Protein AF-A0A1X2G7F1-F1 (afdb_monomer_lite)

Sequence (227 aa):
MENLSQDDITKFLEIARQLETANITTRNRDRGFDEGPRALPDSIMATLEEASKKAIKSLVESFGKHVAIYEGGVWTQPGATNPQFINELKRANLDVNQVVSRMYKDGERLRRSGRGATEILEDLQEILNDLPTPDPRLELVAEKVEQLAVYGFAGAKRIDQEAREITIKALNIPAYVGHLESIEEDDKDMAFTVEVNRIQEARFEEFTQPQFQQNNKLNNPSPSNNQ

Structure (mmCIF, N/CA/C/O backbone):
data_AF-A0A1X2G7F1-F1
#
_entry.id   AF-A0A1X2G7F1-F1
#
loop_
_atom_site.group_PDB
_atom_site.id
_atom_site.type_symbol
_atom_site.label_atom_id
_atom_site.label_alt_id
_atom_site.label_comp_id
_atom_site.label_asym_id
_atom_site.label_entity_id
_atom_site.label_seq_id
_atom_site.pdbx_PDB_ins_code
_atom_site.Cartn_x
_atom_site.Cartn_y
_atom_site.Cartn_z
_atom_site.occupancy
_atom_site.B_iso_or_equiv
_atom_site.auth_seq_id
_atom_site.auth_comp_id
_atom_site.auth_asym_id
_atom_site.auth_atom_id
_atom_site.pdbx_PDB_model_num
ATOM 1 N N . MET A 1 1 ? 49.931 -9.495 -33.048 1.00 47.22 1 MET A N 1
ATOM 2 C CA . MET A 1 1 ? 48.706 -9.036 -32.369 1.00 47.22 1 MET A CA 1
ATOM 3 C C . MET A 1 1 ? 48.182 -10.236 -31.613 1.00 47.22 1 MET A C 1
ATOM 5 O O . MET A 1 1 ? 47.787 -11.196 -32.260 1.00 47.22 1 MET A O 1
ATOM 9 N N . GLU A 1 2 ? 48.333 -10.254 -30.289 1.00 62.25 2 GLU A N 1
ATOM 10 C CA . GLU A 1 2 ? 47.711 -11.288 -29.454 1.00 62.25 2 GLU A CA 1
ATOM 11 C C . GLU A 1 2 ? 46.195 -11.125 -29.568 1.00 62.25 2 GLU A C 1
ATOM 13 O O . GLU A 1 2 ? 45.659 -10.058 -29.274 1.00 62.25 2 GLU A O 1
ATOM 18 N N . ASN A 1 3 ? 45.520 -12.153 -30.080 1.00 67.50 3 ASN A N 1
ATOM 19 C CA . ASN A 1 3 ? 44.065 -12.190 -30.081 1.00 67.50 3 ASN A CA 1
ATOM 20 C C . ASN A 1 3 ? 43.615 -12.381 -28.633 1.00 67.50 3 ASN A C 1
ATOM 22 O O . ASN A 1 3 ? 44.025 -13.355 -28.000 1.00 67.50 3 ASN A O 1
ATOM 26 N N . LEU A 1 4 ? 42.794 -11.459 -28.120 1.00 74.44 4 LEU A N 1
ATOM 27 C CA . LEU A 1 4 ? 42.154 -11.631 -26.818 1.00 74.44 4 LEU A CA 1
ATOM 28 C C . LEU A 1 4 ? 41.399 -12.960 -26.806 1.00 74.44 4 LEU A C 1
ATOM 30 O O . LEU A 1 4 ? 40.717 -13.297 -27.781 1.00 74.44 4 LEU A O 1
ATOM 34 N N . SER A 1 5 ? 41.523 -13.713 -25.713 1.00 86.69 5 SER A N 1
ATOM 35 C CA . SER A 1 5 ? 40.757 -14.943 -25.581 1.00 86.69 5 SER A CA 1
ATOM 36 C C . SER A 1 5 ? 39.273 -14.607 -25.422 1.00 86.69 5 SER A C 1
ATOM 38 O O . SER A 1 5 ? 38.903 -13.534 -24.938 1.00 86.69 5 SER A O 1
ATOM 40 N N . GLN A 1 6 ? 38.404 -15.538 -25.814 1.00 83.56 6 GLN A N 1
ATOM 41 C CA . GLN A 1 6 ? 36.961 -15.393 -25.620 1.00 83.56 6 GLN A CA 1
ATOM 42 C C . GLN A 1 6 ? 36.613 -15.145 -24.141 1.00 83.56 6 GLN A C 1
ATOM 44 O O . GLN A 1 6 ? 35.699 -14.385 -23.837 1.00 83.56 6 GLN A O 1
ATOM 49 N N . ASP A 1 7 ? 37.399 -15.726 -23.235 1.00 86.38 7 ASP A N 1
ATOM 50 C CA . ASP A 1 7 ? 37.282 -15.575 -21.786 1.00 86.38 7 ASP A CA 1
ATOM 51 C C . ASP A 1 7 ? 37.578 -14.140 -21.323 1.00 86.38 7 ASP A C 1
ATOM 53 O O . ASP A 1 7 ? 36.903 -13.608 -20.438 1.00 86.38 7 ASP A O 1
ATOM 57 N N . ASP A 1 8 ? 38.560 -13.486 -21.949 1.00 87.38 8 ASP A N 1
ATOM 58 C CA . ASP A 1 8 ? 38.898 -12.090 -21.665 1.00 87.38 8 ASP A CA 1
ATOM 59 C C . ASP A 1 8 ? 37.784 -11.160 -22.148 1.00 87.38 8 ASP A C 1
ATOM 61 O O . ASP A 1 8 ? 37.376 -10.254 -21.424 1.00 87.38 8 ASP A O 1
ATOM 65 N N . ILE A 1 9 ? 37.229 -11.425 -23.336 1.00 84.56 9 ILE A N 1
ATOM 66 C CA . ILE A 1 9 ? 36.099 -10.667 -23.891 1.00 84.56 9 ILE A CA 1
ATOM 67 C C . ILE A 1 9 ? 34.872 -10.787 -22.978 1.00 84.56 9 ILE A C 1
ATOM 69 O O . ILE A 1 9 ? 34.253 -9.775 -22.649 1.00 84.56 9 ILE A O 1
ATOM 73 N N . THR A 1 10 ? 34.542 -11.993 -22.508 1.00 85.88 10 THR A N 1
ATOM 74 C CA . THR A 1 10 ? 33.418 -12.208 -21.585 1.00 85.88 10 THR A CA 1
ATOM 75 C C . THR A 1 10 ? 33.620 -11.477 -20.256 1.00 85.88 10 THR A C 1
ATOM 77 O O . THR A 1 10 ? 32.695 -10.819 -19.778 1.00 85.88 10 THR A O 1
ATOM 80 N N . LYS A 1 11 ? 34.829 -11.516 -19.679 1.00 87.69 11 LYS A N 1
ATOM 81 C CA . LYS A 1 11 ? 35.142 -10.768 -18.448 1.00 87.69 11 LYS A CA 1
ATOM 82 C C . LYS A 1 11 ? 35.031 -9.258 -18.648 1.00 87.69 11 LYS A C 1
ATOM 84 O O . LYS A 1 11 ? 34.477 -8.579 -17.789 1.00 87.69 11 LYS A O 1
ATOM 89 N N . PHE A 1 12 ? 35.511 -8.731 -19.776 1.00 87.56 12 PHE A N 1
ATOM 90 C CA . PHE A 1 12 ? 35.384 -7.307 -20.091 1.00 87.56 12 PHE A CA 1
ATOM 91 C C . PHE A 1 12 ? 33.924 -6.865 -20.223 1.00 87.56 12 PHE A C 1
ATOM 93 O O . PHE A 1 12 ? 33.569 -5.809 -19.701 1.00 87.56 12 PHE A O 1
ATOM 100 N N . LEU A 1 13 ? 33.078 -7.667 -20.875 1.00 84.12 13 LEU A N 1
ATOM 101 C CA . LEU A 1 13 ? 31.650 -7.370 -21.014 1.00 84.12 13 LEU A CA 1
ATOM 102 C C . LEU A 1 13 ? 30.928 -7.365 -19.661 1.00 84.12 13 LEU A C 1
ATOM 104 O O . LEU A 1 13 ? 30.142 -6.457 -19.398 1.00 84.12 13 LEU A O 1
ATOM 108 N N . GLU A 1 14 ? 31.233 -8.316 -18.776 1.00 86.44 14 GLU A N 1
ATOM 109 C CA . GLU A 1 14 ? 30.627 -8.351 -17.441 1.00 86.44 14 GLU A CA 1
ATOM 110 C C . GLU A 1 14 ? 31.080 -7.167 -16.570 1.00 86.44 14 GLU A C 1
ATOM 112 O O . GLU A 1 14 ? 30.260 -6.547 -15.896 1.00 86.44 14 GLU A O 1
ATOM 117 N N . ILE A 1 15 ? 32.360 -6.780 -16.635 1.00 87.50 15 ILE A N 1
ATOM 118 C CA . ILE A 1 15 ? 32.864 -5.585 -15.935 1.00 87.50 15 ILE A CA 1
ATOM 119 C C . ILE A 1 15 ? 32.190 -4.314 -16.467 1.00 87.50 15 ILE A C 1
ATOM 121 O O . ILE A 1 15 ? 31.796 -3.453 -15.679 1.00 87.50 15 ILE A O 1
ATOM 125 N N . ALA A 1 16 ? 32.033 -4.185 -17.788 1.00 83.31 16 ALA A N 1
ATOM 126 C CA . ALA A 1 16 ? 31.349 -3.044 -18.393 1.00 83.31 16 ALA A CA 1
ATOM 127 C C . ALA A 1 16 ? 29.889 -2.951 -17.922 1.00 83.31 16 ALA A C 1
ATOM 129 O O . ALA A 1 16 ? 29.444 -1.870 -17.535 1.00 83.31 16 ALA A O 1
ATOM 130 N N . ARG A 1 17 ? 29.185 -4.091 -17.857 1.00 79.88 17 ARG A N 1
ATOM 131 C CA . ARG A 1 17 ? 27.817 -4.182 -17.333 1.00 79.88 17 ARG A CA 1
ATOM 132 C C . ARG A 1 17 ? 27.743 -3.741 -15.871 1.00 79.88 17 ARG A C 1
ATOM 134 O O . ARG A 1 17 ? 26.935 -2.885 -15.530 1.00 79.88 17 ARG A O 1
ATOM 141 N N . GLN A 1 18 ? 28.630 -4.252 -15.016 1.00 81.81 18 GLN A N 1
ATOM 142 C CA . GLN A 1 18 ? 28.676 -3.889 -13.594 1.00 81.81 18 GLN A CA 1
ATOM 143 C C . GLN A 1 18 ? 28.978 -2.402 -13.371 1.00 81.81 18 GLN A C 1
ATOM 145 O O . GLN A 1 18 ? 28.370 -1.776 -12.501 1.00 81.81 18 GLN A O 1
ATOM 150 N N . LEU A 1 19 ? 29.886 -1.818 -14.160 1.00 81.25 19 LEU A N 1
ATOM 151 C CA . LEU A 1 19 ? 30.185 -0.385 -14.104 1.00 81.25 19 LEU A CA 1
ATOM 152 C C . LEU A 1 19 ? 28.996 0.466 -14.555 1.00 81.25 19 LEU A C 1
ATOM 154 O O . LEU A 1 19 ? 28.747 1.516 -13.961 1.00 81.25 19 LEU A O 1
ATOM 158 N N . GLU A 1 20 ? 28.252 0.026 -15.571 1.00 78.50 20 GLU A N 1
ATOM 159 C CA . GLU A 1 20 ? 27.036 0.704 -16.017 1.00 78.50 20 GLU A CA 1
ATOM 160 C C . GLU A 1 20 ? 25.949 0.656 -14.936 1.00 78.50 20 GLU A C 1
ATOM 162 O O . GLU A 1 20 ? 25.449 1.710 -14.535 1.00 78.50 20 GLU A O 1
ATOM 167 N N . THR A 1 21 ? 25.671 -0.519 -14.364 1.00 74.75 21 THR A N 1
ATOM 168 C CA . THR A 1 21 ? 24.735 -0.669 -13.240 1.00 74.75 21 THR A CA 1
ATOM 169 C C . THR A 1 21 ? 25.145 0.206 -12.050 1.00 74.75 21 THR A C 1
ATOM 171 O O . THR A 1 21 ? 24.326 0.959 -11.525 1.00 74.75 21 THR A O 1
ATOM 174 N N . ALA A 1 22 ? 26.423 0.196 -11.654 1.00 76.25 22 ALA A N 1
ATOM 175 C CA . ALA A 1 22 ? 26.925 1.003 -10.540 1.00 76.25 22 ALA A CA 1
ATOM 176 C C . ALA A 1 22 ? 26.804 2.518 -10.792 1.00 76.25 22 ALA A C 1
ATOM 178 O O . ALA A 1 22 ? 26.446 3.271 -9.878 1.00 76.25 22 ALA A O 1
ATOM 179 N N . ASN A 1 23 ? 27.049 2.975 -12.026 1.00 76.06 23 ASN A N 1
ATOM 180 C CA . ASN A 1 23 ? 26.880 4.379 -12.407 1.00 76.06 23 ASN A CA 1
ATOM 181 C C . ASN A 1 23 ? 25.414 4.810 -12.349 1.00 76.06 23 ASN A C 1
ATOM 183 O O . ASN A 1 23 ? 25.105 5.879 -11.821 1.00 76.06 23 ASN A O 1
ATOM 187 N N . ILE A 1 24 ? 24.497 3.990 -12.871 1.00 71.38 24 ILE A N 1
ATOM 188 C CA . ILE A 1 24 ? 23.067 4.308 -12.858 1.00 71.38 24 ILE A CA 1
ATOM 189 C C . ILE A 1 24 ? 22.543 4.299 -11.411 1.00 71.38 24 ILE A C 1
ATOM 191 O O . ILE A 1 24 ? 21.815 5.215 -11.025 1.00 71.38 24 ILE A O 1
ATOM 195 N N . THR A 1 25 ? 22.958 3.336 -10.582 1.00 68.12 25 THR A N 1
ATOM 196 C CA . THR A 1 25 ? 22.576 3.254 -9.163 1.00 68.12 25 THR A CA 1
ATOM 197 C C . THR A 1 25 ? 23.072 4.453 -8.360 1.00 68.12 25 THR A C 1
ATOM 199 O O . THR A 1 25 ? 22.287 5.056 -7.629 1.00 68.12 25 THR A O 1
ATOM 202 N N . THR A 1 26 ? 24.336 4.855 -8.532 1.00 68.50 26 THR A N 1
ATOM 203 C CA . THR A 1 26 ? 24.899 6.060 -7.890 1.00 68.50 26 THR A CA 1
ATOM 204 C C . THR A 1 26 ? 24.111 7.302 -8.299 1.00 68.50 26 THR A C 1
ATOM 206 O O . THR A 1 26 ? 23.545 7.993 -7.455 1.00 68.50 26 THR A O 1
ATOM 209 N N . ARG A 1 27 ? 23.911 7.495 -9.609 1.00 64.00 27 ARG A N 1
ATOM 210 C CA . ARG A 1 27 ? 23.120 8.610 -10.142 1.00 64.00 27 ARG A CA 1
ATOM 211 C C . ARG A 1 27 ? 21.682 8.606 -9.616 1.00 64.00 27 ARG A C 1
ATOM 213 O O . ARG A 1 27 ? 21.091 9.660 -9.429 1.00 64.00 27 ARG A O 1
ATOM 220 N 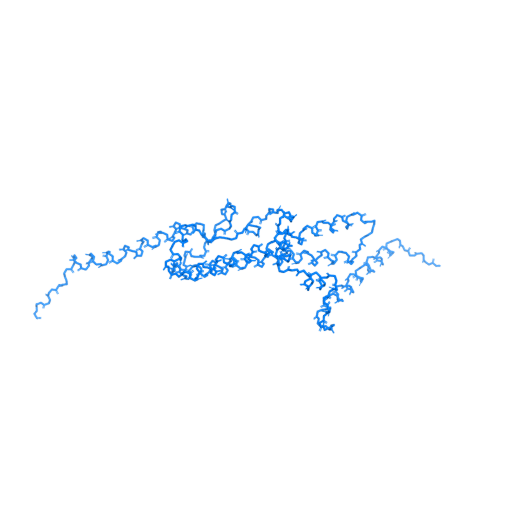N . ASN A 1 28 ? 21.098 7.436 -9.363 1.00 62.53 28 ASN A N 1
ATOM 221 C CA . ASN A 1 28 ? 19.744 7.301 -8.829 1.00 62.53 28 ASN A CA 1
ATOM 222 C C . ASN A 1 28 ? 19.631 7.543 -7.324 1.00 62.53 28 ASN A C 1
ATOM 224 O O . ASN A 1 28 ? 18.551 7.950 -6.894 1.00 62.53 28 ASN A O 1
ATOM 228 N N . ARG A 1 29 ? 20.692 7.303 -6.547 1.00 60.72 29 ARG A N 1
ATOM 229 C CA . ARG A 1 29 ? 20.765 7.671 -5.125 1.00 60.72 29 ARG A CA 1
ATOM 230 C C . ARG A 1 29 ? 20.936 9.180 -4.959 1.00 60.72 29 ARG A C 1
ATOM 232 O O . ARG A 1 29 ? 20.215 9.793 -4.176 1.00 60.72 29 ARG A O 1
ATOM 239 N N . ASP A 1 30 ? 21.792 9.783 -5.778 1.00 55.94 30 ASP A N 1
ATOM 240 C CA . ASP A 1 30 ? 22.106 11.217 -5.703 1.00 55.94 30 ASP A CA 1
ATOM 241 C C . ASP A 1 30 ? 20.985 12.106 -6.268 1.00 55.94 30 ASP A C 1
ATOM 243 O O . ASP A 1 30 ? 20.834 13.263 -5.872 1.00 55.94 30 ASP A O 1
ATOM 247 N N . ARG A 1 31 ? 20.108 11.532 -7.109 1.00 61.81 31 ARG A N 1
ATOM 248 C CA . ARG A 1 31 ? 18.879 12.153 -7.646 1.00 61.81 31 ARG A CA 1
ATOM 249 C C . ARG A 1 31 ? 17.991 12.816 -6.579 1.00 61.81 31 ARG A C 1
ATOM 251 O O . ARG A 1 31 ? 17.166 13.643 -6.953 1.00 61.81 31 ARG A O 1
ATOM 258 N N . GLY A 1 32 ? 18.070 12.420 -5.306 1.00 54.00 32 GLY A N 1
ATOM 259 C CA . GLY A 1 32 ? 17.278 13.003 -4.213 1.00 54.00 32 GLY A CA 1
ATOM 260 C C . GLY A 1 32 ? 18.003 14.056 -3.369 1.00 54.00 32 GLY A C 1
ATOM 261 O O . GLY A 1 32 ? 17.331 14.838 -2.702 1.00 54.00 32 GLY A O 1
ATOM 262 N N . PHE A 1 33 ? 19.339 14.083 -3.388 1.00 51.81 33 PHE A N 1
ATOM 263 C CA . PHE A 1 33 ? 20.142 14.913 -2.483 1.00 51.81 33 PHE A CA 1
ATOM 264 C C . PHE A 1 33 ? 20.739 16.161 -3.155 1.00 51.81 33 PHE A C 1
ATOM 266 O O . PHE A 1 33 ? 20.778 17.201 -2.504 1.00 51.81 33 PHE A O 1
ATOM 273 N N . ASP A 1 34 ? 21.116 16.104 -4.440 1.00 55.19 34 ASP A N 1
ATOM 274 C CA . ASP A 1 34 ? 21.854 17.199 -5.110 1.00 55.19 34 ASP A CA 1
ATOM 275 C C . ASP A 1 34 ? 21.043 18.005 -6.152 1.00 55.19 34 ASP A C 1
ATOM 277 O O . ASP A 1 34 ? 21.423 19.121 -6.501 1.00 55.19 34 ASP A O 1
ATOM 281 N N . GLU A 1 35 ? 19.909 17.496 -6.656 1.00 59.12 35 GLU A N 1
ATOM 282 C CA . GLU A 1 35 ? 19.205 18.092 -7.818 1.00 59.12 35 GLU A CA 1
ATOM 283 C C . GLU A 1 35 ? 18.092 19.107 -7.473 1.00 59.12 35 GLU A C 1
ATOM 285 O O . GLU A 1 35 ? 17.452 19.654 -8.374 1.00 59.12 35 GLU A O 1
ATOM 290 N N . GLY A 1 36 ? 17.852 19.397 -6.190 1.00 66.75 36 GLY A N 1
ATOM 291 C CA . GLY A 1 36 ? 16.749 20.268 -5.765 1.00 66.75 36 GLY A CA 1
ATOM 292 C C . GLY A 1 36 ? 15.349 19.702 -6.093 1.00 66.75 36 GLY A C 1
ATOM 293 O O . GLY A 1 36 ? 15.209 18.565 -6.553 1.00 66.75 36 GLY A O 1
ATOM 294 N N . PRO A 1 37 ? 14.267 20.453 -5.812 1.00 74.88 37 PRO A N 1
ATOM 295 C CA . PRO A 1 37 ? 12.907 20.001 -6.088 1.00 74.88 37 PRO A CA 1
ATOM 296 C C . PRO A 1 37 ? 12.642 19.940 -7.599 1.00 74.88 37 PRO A C 1
ATOM 298 O O . PRO A 1 37 ? 12.809 20.925 -8.316 1.00 74.88 37 PRO A O 1
ATOM 301 N N . ARG A 1 38 ? 12.178 18.782 -8.082 1.00 79.44 38 ARG A N 1
ATOM 302 C CA . ARG A 1 38 ? 11.734 18.607 -9.471 1.00 79.44 38 ARG A CA 1
ATOM 303 C C . ARG A 1 38 ? 10.294 19.075 -9.654 1.00 79.44 38 ARG A C 1
ATOM 305 O O . ARG A 1 38 ? 9.450 18.845 -8.790 1.00 79.44 38 ARG A O 1
ATOM 312 N N . ALA A 1 39 ? 10.013 19.670 -10.810 1.00 85.69 39 ALA A N 1
ATOM 313 C CA . ALA A 1 39 ? 8.645 19.951 -11.227 1.00 85.69 39 ALA A CA 1
ATOM 314 C C . ALA A 1 39 ? 7.873 18.641 -11.462 1.00 85.69 39 ALA A C 1
ATOM 316 O O . ALA A 1 39 ? 8.435 17.661 -11.961 1.00 85.69 39 ALA A O 1
ATOM 317 N N . LEU A 1 40 ? 6.585 18.631 -11.107 1.00 84.50 40 LEU A N 1
ATOM 318 C CA . LEU A 1 40 ? 5.689 17.547 -11.503 1.00 84.50 40 LEU A CA 1
ATOM 319 C C . LEU A 1 40 ? 5.540 17.555 -13.035 1.00 84.50 40 LEU A C 1
ATOM 321 O O . LEU A 1 40 ? 5.477 18.636 -13.617 1.00 84.50 40 LEU A O 1
ATOM 325 N N . PRO A 1 41 ? 5.448 16.386 -13.691 1.00 90.94 41 PRO A N 1
ATOM 326 C CA . PRO A 1 41 ? 5.159 16.319 -15.119 1.00 90.94 41 PRO A CA 1
ATOM 327 C C . PRO A 1 41 ? 3.860 17.051 -15.485 1.00 90.94 41 PRO A C 1
ATOM 329 O O . PRO A 1 41 ? 2.831 16.835 -14.839 1.00 90.94 41 PRO A O 1
ATOM 332 N N . ASP A 1 42 ? 3.890 17.844 -16.559 1.00 89.31 42 ASP A N 1
ATOM 333 C CA . ASP A 1 42 ? 2.755 18.673 -17.000 1.00 89.31 42 ASP A CA 1
ATOM 334 C C . ASP A 1 42 ? 1.476 17.862 -17.231 1.00 89.31 42 ASP A C 1
ATOM 336 O O . ASP A 1 42 ? 0.385 18.320 -16.914 1.00 89.31 42 ASP A O 1
ATOM 340 N N . SER A 1 43 ? 1.592 16.626 -17.721 1.00 90.25 43 SER A N 1
ATOM 341 C CA . SER A 1 43 ? 0.444 15.732 -17.921 1.00 90.25 43 SER A CA 1
ATOM 342 C C . SER A 1 43 ? -0.279 15.387 -16.612 1.00 90.25 43 SER A C 1
ATOM 344 O O . SER A 1 43 ? -1.512 15.318 -16.574 1.00 90.25 43 SER A O 1
ATOM 346 N N . ILE A 1 44 ? 0.474 15.202 -15.523 1.00 90.75 44 ILE A N 1
ATOM 347 C CA . ILE A 1 44 ? -0.080 14.982 -14.184 1.00 90.75 44 ILE A CA 1
ATOM 348 C C . ILE A 1 44 ? -0.664 16.294 -13.665 1.00 90.75 44 ILE A C 1
ATOM 350 O O . ILE A 1 44 ? -1.784 16.296 -13.157 1.00 90.75 44 ILE A O 1
ATOM 354 N N . MET A 1 45 ? 0.062 17.402 -13.826 1.00 90.62 45 MET A N 1
ATOM 355 C CA . MET A 1 45 ? -0.380 18.714 -13.353 1.00 90.62 45 MET A CA 1
ATOM 356 C C . MET A 1 45 ? -1.707 19.130 -13.997 1.00 90.62 45 MET A C 1
ATOM 358 O O . MET A 1 45 ? -2.660 19.426 -13.281 1.00 90.62 45 MET A O 1
ATOM 362 N N . ALA A 1 46 ? -1.810 19.035 -15.324 1.00 88.00 46 ALA A N 1
ATOM 363 C CA . ALA A 1 46 ? -3.028 19.325 -16.075 1.00 88.00 46 ALA A CA 1
ATOM 364 C C . ALA A 1 46 ? -4.202 18.469 -15.583 1.00 88.00 46 ALA A C 1
ATOM 366 O O . ALA A 1 46 ? -5.284 18.981 -15.306 1.00 88.00 46 ALA A O 1
ATOM 367 N N . THR A 1 47 ? -3.977 17.171 -15.359 1.00 87.81 47 THR A N 1
ATOM 368 C CA . THR A 1 47 ? -5.016 16.284 -14.815 1.00 87.81 47 THR A CA 1
ATOM 369 C C . THR A 1 47 ? -5.483 16.728 -13.426 1.00 87.81 47 THR A C 1
ATOM 371 O O . THR A 1 47 ? -6.672 16.648 -13.127 1.00 87.81 47 THR A O 1
ATOM 374 N N . LEU A 1 48 ? -4.576 17.187 -12.560 1.00 88.50 48 LEU A N 1
ATOM 375 C CA . LEU A 1 48 ? -4.909 17.602 -11.194 1.00 88.50 48 LEU A CA 1
ATOM 376 C C . LEU A 1 48 ? -5.570 18.987 -11.124 1.00 88.50 48 LEU A C 1
ATOM 378 O O . LEU A 1 48 ? -6.418 19.196 -10.255 1.00 88.50 48 LEU A O 1
ATOM 382 N N . GLU A 1 49 ? -5.201 19.916 -12.006 1.00 87.62 49 GLU A N 1
ATOM 383 C CA . GLU A 1 49 ? -5.706 21.296 -12.005 1.00 87.62 49 GLU A CA 1
ATOM 384 C C . GLU A 1 49 ? -6.992 21.473 -12.820 1.00 87.62 49 GLU A C 1
ATOM 386 O O . GLU A 1 49 ? -7.893 22.207 -12.408 1.00 87.62 49 GLU A O 1
ATOM 391 N N . GLU A 1 50 ? -7.105 20.792 -13.960 1.00 84.19 50 GLU A N 1
ATOM 392 C CA . GLU A 1 50 ? -8.223 20.972 -14.892 1.00 84.19 50 GLU A CA 1
ATOM 393 C C . GLU A 1 50 ? -9.412 20.060 -14.558 1.00 84.19 50 GLU A C 1
ATOM 395 O O . GLU A 1 50 ? -10.563 20.354 -14.902 1.00 84.19 50 GLU A O 1
ATOM 400 N N . ALA A 1 51 ? -9.174 18.948 -13.854 1.00 84.31 51 ALA A N 1
ATOM 401 C CA . ALA A 1 51 ? -10.240 18.037 -13.474 1.00 84.31 51 ALA A CA 1
ATOM 402 C C . ALA A 1 51 ? -11.105 18.610 -12.342 1.00 84.31 51 ALA A C 1
ATOM 404 O O . ALA A 1 51 ? -10.642 19.044 -11.288 1.00 84.31 51 ALA A O 1
ATOM 405 N N . SER A 1 52 ? -12.427 18.514 -12.504 1.00 87.31 52 SER A N 1
ATOM 406 C CA . SER A 1 52 ? -13.349 18.834 -11.411 1.00 87.31 52 SER A CA 1
ATOM 407 C C . SER A 1 52 ? -13.125 17.919 -10.195 1.00 87.31 52 SER A C 1
ATOM 409 O O . SER A 1 52 ? -12.761 16.751 -10.334 1.00 87.31 52 SER A O 1
ATOM 411 N N . LYS A 1 53 ? -13.486 18.382 -8.989 1.00 86.25 53 LYS A N 1
ATOM 412 C CA . LYS A 1 53 ? -13.452 17.552 -7.762 1.00 86.25 53 LYS A CA 1
ATOM 413 C C . LYS A 1 53 ? -14.186 16.213 -7.921 1.00 86.25 53 LYS A C 1
ATOM 415 O O . LYS A 1 53 ? -13.766 15.202 -7.364 1.00 86.25 53 LYS A O 1
ATOM 420 N N . LYS A 1 54 ? -15.288 16.202 -8.682 1.00 88.12 54 LYS A N 1
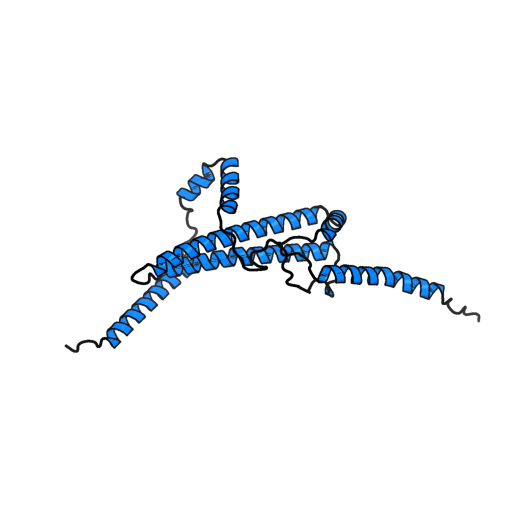ATOM 421 C CA . LYS A 1 54 ? -16.051 14.984 -8.989 1.00 88.12 54 LYS A CA 1
ATOM 422 C C . LYS A 1 54 ? -15.260 14.041 -9.902 1.00 88.12 54 LYS A C 1
ATOM 424 O O . LYS A 1 54 ? -15.276 12.838 -9.664 1.00 88.12 54 LYS A O 1
ATOM 429 N N . ALA A 1 55 ? -14.566 14.580 -10.904 1.00 87.12 55 ALA A N 1
ATOM 430 C CA . ALA A 1 55 ? -13.720 13.808 -11.810 1.00 87.12 55 ALA A CA 1
ATOM 431 C C . ALA A 1 55 ? -12.510 13.208 -11.078 1.00 87.12 55 ALA A C 1
ATOM 433 O O . ALA A 1 55 ? -12.295 12.007 -11.184 1.00 87.12 55 ALA A O 1
ATOM 434 N N . ILE A 1 56 ? -11.812 13.988 -10.242 1.00 88.25 56 ILE A N 1
ATOM 435 C CA . ILE A 1 56 ? -10.699 13.489 -9.411 1.00 88.25 56 ILE A CA 1
ATOM 436 C C . ILE A 1 56 ? -11.176 12.365 -8.486 1.00 88.25 56 ILE A C 1
ATOM 438 O O . ILE A 1 56 ? -10.551 11.309 -8.408 1.00 88.25 56 ILE A O 1
ATOM 442 N N . LYS A 1 57 ? -12.321 12.550 -7.814 1.00 87.31 57 LYS A N 1
ATOM 443 C CA . LYS A 1 57 ? -12.905 11.506 -6.963 1.00 87.31 57 LYS A CA 1
ATOM 444 C C . LYS A 1 57 ? -13.195 10.228 -7.756 1.00 87.31 57 LYS A C 1
ATOM 446 O O . LYS A 1 57 ? -12.834 9.145 -7.306 1.00 87.31 57 LYS A O 1
ATOM 451 N N . SER A 1 58 ? -13.814 10.357 -8.930 1.00 88.44 58 SER A N 1
ATOM 452 C CA . SER A 1 58 ? -14.108 9.219 -9.804 1.00 88.44 58 SER A CA 1
ATOM 453 C C . SER A 1 58 ? -12.837 8.518 -10.279 1.00 88.44 58 SER A C 1
ATOM 455 O O . SER A 1 58 ? -12.813 7.293 -10.315 1.00 88.44 58 SER A O 1
ATOM 457 N N . LEU A 1 59 ? -11.784 9.270 -10.613 1.00 87.50 59 LEU A N 1
ATOM 458 C CA . LEU A 1 59 ? -10.496 8.727 -11.036 1.00 87.50 59 LEU A CA 1
ATOM 459 C C . LEU A 1 59 ? -9.887 7.859 -9.928 1.00 87.50 59 LEU A C 1
ATOM 461 O O . LEU A 1 59 ? -9.614 6.682 -10.155 1.00 87.50 59 LEU A O 1
ATOM 465 N N . VAL A 1 60 ? -9.783 8.398 -8.709 1.00 86.69 60 VAL A N 1
ATOM 466 C CA . VAL A 1 60 ? -9.252 7.676 -7.537 1.00 86.69 60 VAL A CA 1
ATOM 467 C C . VAL A 1 60 ? -10.078 6.425 -7.217 1.00 86.69 60 VAL A C 1
ATOM 469 O O . VAL A 1 60 ? -9.524 5.368 -6.918 1.00 86.69 60 VAL A O 1
ATOM 472 N N . GLU A 1 61 ? -11.408 6.519 -7.287 1.00 86.62 61 GLU A N 1
ATOM 473 C CA . GLU A 1 61 ? -12.293 5.371 -7.057 1.00 86.62 61 GLU A CA 1
ATOM 474 C C . GLU A 1 61 ? -12.182 4.317 -8.162 1.00 86.62 61 GLU A C 1
ATOM 476 O O . GLU A 1 61 ? -12.261 3.126 -7.870 1.00 86.62 61 GLU A O 1
ATOM 481 N N . SER A 1 62 ? -12.001 4.738 -9.416 1.00 85.31 62 SER A N 1
ATOM 482 C CA . SER A 1 62 ? -11.862 3.833 -10.557 1.00 85.31 62 SER A CA 1
ATOM 483 C C . SER A 1 62 ? -10.528 3.098 -10.552 1.00 85.31 62 SER A C 1
ATOM 485 O O . SER A 1 62 ? -10.521 1.906 -10.830 1.00 85.31 62 SER A O 1
ATOM 487 N N . PHE A 1 63 ? -9.428 3.752 -10.166 1.00 85.62 63 PHE A N 1
ATOM 488 C CA . PHE A 1 63 ? -8.118 3.108 -10.068 1.00 85.62 63 PHE A CA 1
ATOM 489 C C . PHE A 1 63 ? -8.189 1.874 -9.162 1.00 85.62 63 PHE A C 1
ATOM 491 O O . PHE A 1 63 ? -7.896 0.766 -9.588 1.00 85.62 63 PHE A O 1
ATOM 498 N N . GLY A 1 64 ? -8.745 2.029 -7.956 1.00 78.12 64 GLY A N 1
ATOM 499 C CA . GLY A 1 64 ? -8.890 0.916 -7.015 1.00 78.12 64 GLY A CA 1
ATOM 500 C C . GLY A 1 64 ? -9.814 -0.226 -7.461 1.00 78.12 64 GLY A C 1
ATOM 501 O O . GLY A 1 64 ? -9.821 -1.253 -6.795 1.00 78.12 64 GLY A O 1
ATOM 502 N N . LYS A 1 65 ? -10.616 -0.052 -8.520 1.00 83.38 65 LYS A N 1
ATOM 503 C CA . LYS A 1 65 ? -11.468 -1.114 -9.086 1.00 83.38 65 LYS A CA 1
ATOM 504 C C . LYS A 1 65 ? -10.779 -1.913 -10.186 1.00 83.38 65 LYS A C 1
ATOM 506 O O . LYS A 1 65 ? -11.204 -3.032 -10.441 1.00 83.38 65 LYS A O 1
ATOM 511 N N . HIS A 1 66 ? -9.810 -1.309 -10.867 1.00 84.06 66 HIS A N 1
ATOM 512 C CA . HIS A 1 66 ? -9.145 -1.920 -12.016 1.00 84.06 66 HIS A CA 1
ATOM 513 C C . HIS A 1 66 ? -7.829 -2.596 -11.649 1.00 84.06 66 HIS A C 1
ATOM 515 O O . HIS A 1 66 ? -7.351 -3.390 -12.441 1.00 84.06 66 HIS A O 1
ATOM 521 N N . VAL A 1 67 ? -7.286 -2.304 -10.467 1.00 88.12 67 VAL A N 1
ATOM 522 C CA . VAL A 1 67 ? -6.079 -2.956 -9.965 1.00 88.12 67 VAL A CA 1
ATOM 523 C C . VAL A 1 67 ? -6.396 -4.373 -9.479 1.00 88.12 67 VAL A C 1
ATOM 525 O O . VAL A 1 67 ? -7.366 -4.583 -8.738 1.00 88.12 67 VAL A O 1
ATOM 528 N N . ALA A 1 68 ? -5.549 -5.323 -9.856 1.00 88.88 68 ALA A N 1
ATOM 529 C CA . ALA A 1 68 ? -5.611 -6.729 -9.510 1.00 88.88 68 ALA A CA 1
ATOM 530 C C . ALA A 1 68 ? -5.607 -6.974 -7.995 1.00 88.88 68 ALA A C 1
ATOM 532 O O . ALA A 1 68 ? -5.117 -6.189 -7.172 1.00 88.88 68 ALA A O 1
ATOM 533 N N . ILE A 1 69 ? -6.197 -8.105 -7.613 1.00 88.88 69 ILE A N 1
ATOM 534 C CA . ILE A 1 69 ? -6.194 -8.592 -6.237 1.00 88.88 69 ILE A CA 1
ATOM 535 C C . ILE A 1 69 ? -5.064 -9.606 -6.116 1.00 88.88 69 ILE A C 1
ATOM 537 O O . ILE A 1 69 ? -5.019 -10.572 -6.869 1.00 88.88 69 ILE A O 1
ATOM 541 N N . TYR A 1 70 ? -4.189 -9.383 -5.140 1.00 90.25 70 TYR A N 1
ATOM 542 C CA . TYR A 1 70 ? -3.052 -10.246 -4.855 1.00 90.25 70 TYR A CA 1
ATOM 543 C C . TYR A 1 70 ? -3.239 -10.949 -3.512 1.00 90.25 70 TYR A C 1
ATOM 545 O O . TYR A 1 70 ? -3.667 -10.337 -2.525 1.00 90.25 70 TYR A O 1
ATOM 553 N N . GLU A 1 71 ? -2.874 -12.226 -3.464 1.00 88.94 71 GLU A N 1
ATOM 554 C CA . GLU A 1 71 ? -2.851 -13.023 -2.241 1.00 88.94 71 GLU A CA 1
ATOM 555 C C . GLU A 1 71 ? -1.461 -12.942 -1.599 1.00 88.94 71 GLU A C 1
ATOM 557 O O . GLU A 1 71 ? -0.471 -13.408 -2.153 1.00 88.94 71 GLU A O 1
ATOM 562 N N . GLY A 1 72 ? -1.378 -12.331 -0.416 1.00 85.44 72 GLY A N 1
ATOM 563 C CA . GLY A 1 72 ? -0.142 -12.209 0.366 1.00 85.44 72 GLY A CA 1
ATOM 564 C C . GLY A 1 72 ? -0.398 -12.311 1.870 1.00 85.44 72 GLY A C 1
ATOM 565 O O . GLY A 1 72 ? 0.332 -11.731 2.677 1.00 85.44 72 GLY A O 1
ATOM 566 N N . GLY A 1 73 ? -1.480 -12.999 2.249 1.00 87.25 73 GLY A N 1
ATOM 567 C CA . GLY A 1 73 ? -1.929 -13.137 3.632 1.00 87.25 73 GLY A CA 1
ATOM 568 C C . GLY A 1 73 ? -2.212 -11.785 4.293 1.00 87.25 73 GLY A C 1
ATOM 569 O O . GLY A 1 73 ? -2.787 -10.878 3.689 1.00 87.25 73 GLY A O 1
ATOM 570 N N . VAL A 1 74 ? -1.758 -11.626 5.536 1.00 83.62 74 VAL A N 1
ATOM 571 C CA . VAL A 1 74 ? -2.014 -10.434 6.371 1.00 83.62 74 VAL A CA 1
ATOM 572 C C . VAL A 1 74 ? -1.527 -9.110 5.760 1.00 83.62 74 VAL A C 1
ATOM 574 O O . VAL A 1 74 ? -1.960 -8.041 6.184 1.00 83.62 74 VAL A O 1
ATOM 577 N N . TRP A 1 75 ? -0.620 -9.149 4.779 1.00 87.69 75 TRP A N 1
ATOM 578 C CA . TRP A 1 75 ? -0.101 -7.949 4.114 1.00 87.69 75 TRP A CA 1
ATOM 579 C C . TRP A 1 75 ? -1.071 -7.392 3.071 1.00 87.69 75 TRP A C 1
ATOM 581 O O . TRP A 1 75 ? -1.153 -6.174 2.889 1.00 87.69 75 TRP A O 1
ATOM 591 N N . THR A 1 76 ? -1.838 -8.262 2.411 1.00 87.88 76 THR A N 1
ATOM 592 C CA . THR A 1 76 ? -2.790 -7.856 1.369 1.00 87.88 76 THR A CA 1
ATOM 593 C C . THR A 1 76 ? -4.210 -7.693 1.903 1.00 87.88 76 THR A C 1
ATOM 595 O O . THR A 1 76 ? -4.984 -6.943 1.307 1.00 87.88 76 THR A O 1
ATOM 598 N N . GLN A 1 77 ? -4.531 -8.294 3.054 1.00 89.44 77 GLN A N 1
ATOM 599 C CA . GLN A 1 77 ? -5.841 -8.152 3.690 1.00 89.44 77 GLN A CA 1
ATOM 600 C C . GLN A 1 77 ? -6.004 -6.816 4.422 1.00 89.44 77 GLN A C 1
ATOM 602 O O . GLN A 1 77 ? -5.074 -6.376 5.101 1.00 89.44 77 GLN A O 1
ATOM 607 N N . PRO A 1 78 ? -7.171 -6.152 4.321 1.00 87.06 78 PRO A N 1
ATOM 608 C CA . PRO A 1 78 ? -7.426 -4.897 5.014 1.00 87.06 78 PRO A CA 1
ATOM 609 C C . PRO A 1 78 ? -7.601 -5.117 6.520 1.00 87.06 78 PRO A C 1
ATOM 611 O O . PRO A 1 78 ? -8.313 -6.029 6.935 1.00 87.06 78 PRO A O 1
ATOM 614 N N . GLY A 1 79 ? -7.023 -4.234 7.335 1.00 87.06 79 GLY A N 1
ATOM 615 C CA . GLY A 1 79 ? -7.242 -4.235 8.777 1.00 87.06 79 GLY A CA 1
ATOM 616 C C . GLY A 1 79 ? -8.683 -3.891 9.171 1.00 87.06 79 GLY A C 1
ATOM 617 O O . GLY A 1 79 ? -9.377 -3.138 8.474 1.00 87.06 79 GLY A O 1
ATOM 618 N N . ALA A 1 80 ? -9.146 -4.412 10.310 1.00 88.75 80 ALA A N 1
ATOM 619 C CA . ALA A 1 80 ? -10.450 -4.058 10.870 1.00 88.75 80 ALA A CA 1
ATOM 620 C C . ALA A 1 80 ? -10.547 -4.234 12.391 1.00 88.75 80 ALA A C 1
ATOM 622 O O . ALA A 1 80 ? -9.975 -5.145 12.977 1.00 88.75 80 ALA A O 1
ATOM 623 N N . THR A 1 81 ? -11.374 -3.408 13.040 1.00 85.25 81 THR A N 1
ATOM 624 C CA . THR A 1 81 ? -11.798 -3.651 14.428 1.00 85.25 81 THR A CA 1
ATOM 625 C C . THR A 1 81 ? -12.788 -4.811 14.484 1.00 85.25 81 THR A C 1
ATOM 627 O O . THR A 1 81 ? -13.738 -4.855 13.696 1.00 85.25 81 THR A O 1
ATOM 630 N N . ASN A 1 82 ? -12.640 -5.699 15.467 1.00 86.69 82 ASN A N 1
ATOM 631 C CA . ASN A 1 82 ? -13.587 -6.791 15.648 1.00 86.69 82 ASN A CA 1
ATOM 632 C C . ASN A 1 82 ? -15.015 -6.302 15.966 1.00 86.69 82 ASN A C 1
ATOM 634 O O . ASN A 1 82 ? -15.177 -5.434 16.833 1.00 86.69 82 ASN A O 1
ATOM 638 N N . PRO A 1 83 ? -16.066 -6.883 15.347 1.00 83.25 83 PRO A N 1
ATOM 639 C CA . PRO A 1 83 ? -17.456 -6.453 15.498 1.00 83.25 83 PRO A CA 1
ATOM 640 C C . PRO A 1 83 ? -17.935 -6.314 16.944 1.00 83.25 83 PRO A C 1
ATOM 642 O O . PRO A 1 83 ? -18.612 -5.340 17.281 1.00 83.25 83 PRO A O 1
ATOM 645 N N . GLN A 1 84 ? -17.546 -7.249 17.810 1.00 79.88 84 GLN A N 1
ATOM 646 C CA . GLN A 1 84 ? -17.894 -7.268 19.230 1.00 79.88 84 GLN A CA 1
ATOM 647 C C . GLN A 1 84 ? -17.381 -6.038 19.989 1.00 79.88 84 GLN A C 1
ATOM 649 O O . GLN A 1 84 ? -18.035 -5.584 20.927 1.00 79.88 84 GLN A O 1
ATOM 654 N N . PHE A 1 85 ? -16.264 -5.450 19.553 1.00 80.94 85 PHE A N 1
ATOM 655 C CA . PHE A 1 85 ? -15.669 -4.282 20.194 1.00 80.94 85 PHE A CA 1
ATOM 656 C C . PHE A 1 85 ? -16.154 -2.958 19.606 1.00 80.94 85 PHE A C 1
ATOM 658 O O . PHE A 1 85 ? -15.960 -1.923 20.230 1.00 80.94 85 PHE A O 1
ATOM 665 N N . ILE A 1 86 ? -16.841 -2.947 18.458 1.00 82.38 86 ILE A N 1
ATOM 666 C CA . ILE A 1 86 ? -17.285 -1.697 17.813 1.00 82.38 86 ILE A CA 1
ATOM 667 C C . ILE A 1 86 ? -18.217 -0.896 18.730 1.00 82.38 86 ILE A C 1
ATOM 669 O O . ILE A 1 86 ? -18.065 0.317 18.882 1.00 82.38 86 ILE A O 1
ATOM 673 N N . ASN A 1 87 ? -19.203 -1.555 19.341 1.00 82.81 87 ASN A N 1
ATOM 674 C CA . ASN A 1 87 ? -20.148 -0.871 20.227 1.00 82.81 87 ASN A CA 1
ATOM 675 C C . ASN A 1 87 ? -19.476 -0.400 21.517 1.00 82.81 87 ASN A C 1
ATOM 677 O O . ASN A 1 87 ? -19.825 0.658 22.035 1.00 82.81 87 ASN A O 1
ATOM 681 N N . GLU A 1 88 ? -18.513 -1.166 22.018 1.00 81.31 88 GLU A N 1
ATOM 682 C CA . GLU A 1 88 ? -17.748 -0.806 23.205 1.00 81.31 88 GLU A CA 1
ATOM 683 C C . GLU A 1 88 ? -16.820 0.381 22.930 1.00 81.31 88 GLU A C 1
ATOM 685 O O . GLU A 1 88 ? -16.848 1.359 23.670 1.00 81.31 88 GLU A O 1
ATOM 690 N N . LEU A 1 89 ? -16.112 0.367 21.800 1.00 82.19 89 LEU A N 1
ATOM 691 C CA . LEU A 1 89 ? -15.249 1.455 21.353 1.00 82.19 89 LEU A CA 1
ATOM 692 C C . LEU A 1 89 ? -16.043 2.750 21.163 1.00 82.19 89 LEU A C 1
ATOM 694 O O . LEU A 1 89 ? -15.623 3.804 21.626 1.00 82.19 89 LEU A O 1
ATOM 698 N N . LYS A 1 90 ? -17.234 2.674 20.554 1.00 83.88 90 LYS A N 1
ATOM 699 C CA . LYS A 1 90 ? -18.137 3.830 20.411 1.00 83.88 90 LYS A CA 1
ATOM 700 C C . LYS A 1 90 ? -18.620 4.384 21.751 1.00 83.88 90 LYS A C 1
ATOM 702 O O . LYS A 1 90 ? -18.793 5.593 21.863 1.00 83.88 90 LYS A O 1
ATOM 707 N N . ARG A 1 91 ? -18.875 3.517 22.739 1.00 85.00 91 ARG A N 1
ATOM 708 C CA . ARG A 1 91 ? -19.291 3.925 24.093 1.00 85.00 91 ARG A CA 1
ATOM 709 C C . ARG A 1 91 ? -18.139 4.546 24.874 1.00 85.00 91 ARG A C 1
ATOM 711 O O . ARG A 1 91 ? -18.368 5.513 25.589 1.00 85.00 91 ARG A O 1
ATOM 718 N N . ALA A 1 92 ? -16.936 3.994 24.733 1.00 80.25 92 ALA A N 1
ATOM 719 C CA . ALA A 1 92 ? -15.736 4.499 25.384 1.00 80.25 92 ALA A CA 1
ATOM 720 C C . ALA A 1 92 ? -15.326 5.856 24.802 1.00 80.25 92 ALA A C 1
ATOM 722 O O . ALA A 1 92 ? -15.112 6.811 25.546 1.00 80.25 92 ALA A O 1
ATOM 723 N N . ASN A 1 93 ? -15.242 5.953 23.470 1.00 81.50 93 ASN A N 1
ATOM 724 C CA . ASN A 1 93 ? -14.933 7.191 22.770 1.00 81.50 93 ASN A CA 1
ATOM 725 C C . ASN A 1 93 ? -15.361 7.126 21.287 1.00 81.50 93 ASN A C 1
ATOM 727 O O . ASN A 1 93 ? -14.706 6.501 20.447 1.00 81.50 93 ASN A O 1
ATOM 731 N N . LEU A 1 94 ? -16.458 7.814 20.951 1.00 82.31 94 LEU A N 1
ATOM 732 C CA . LEU A 1 94 ? -16.987 7.867 19.584 1.00 82.31 94 LEU A CA 1
ATOM 733 C C . LEU A 1 94 ? -15.971 8.431 18.579 1.00 82.31 94 LEU A C 1
ATOM 735 O O . LEU A 1 94 ? -15.895 7.930 17.453 1.00 82.31 94 LEU A O 1
ATOM 739 N N . ASP A 1 95 ? -15.185 9.430 18.983 1.00 87.38 95 ASP A N 1
ATOM 740 C CA . ASP A 1 95 ? -14.182 10.060 18.123 1.00 87.38 95 ASP A CA 1
ATOM 741 C C . ASP A 1 95 ? -13.046 9.082 17.810 1.00 87.38 95 ASP A C 1
ATOM 743 O O . ASP A 1 95 ? -12.617 8.979 16.660 1.00 87.38 95 ASP A O 1
ATOM 747 N N . VAL A 1 96 ? -12.633 8.265 18.784 1.00 87.38 96 VAL A N 1
ATOM 748 C CA . VAL A 1 96 ? -11.623 7.216 18.565 1.00 87.38 96 VAL A CA 1
ATOM 749 C C . VAL A 1 96 ? -12.104 6.180 17.553 1.00 87.38 96 VAL A C 1
ATOM 751 O O . VAL A 1 96 ? -11.356 5.835 16.640 1.00 87.38 96 VAL A O 1
ATOM 754 N N . ASN A 1 97 ? -13.356 5.718 17.644 1.00 87.00 97 ASN A N 1
ATOM 755 C CA . ASN A 1 97 ? -13.899 4.786 16.651 1.00 87.00 97 ASN A CA 1
ATOM 756 C C . ASN A 1 97 ? -13.858 5.378 15.227 1.00 87.00 97 ASN A C 1
ATOM 758 O O . ASN A 1 97 ? -13.582 4.656 14.265 1.00 87.00 97 ASN A O 1
ATOM 762 N N . GLN A 1 98 ? -14.132 6.680 15.073 1.00 90.31 98 GLN A N 1
ATOM 763 C CA . GLN A 1 98 ? -14.034 7.355 13.774 1.00 90.31 98 GLN A CA 1
ATOM 764 C C . GLN A 1 98 ? -12.586 7.447 13.280 1.00 90.31 98 GLN A C 1
ATOM 766 O O . GLN A 1 98 ? -12.341 7.192 12.099 1.00 90.31 98 GLN A O 1
ATOM 771 N N . VAL A 1 99 ? -11.639 7.766 14.168 1.00 93.94 99 VAL A N 1
ATOM 772 C CA . VAL A 1 99 ? -10.202 7.816 13.858 1.00 93.94 99 VAL A CA 1
ATOM 773 C C . VAL A 1 99 ? -9.702 6.447 13.397 1.00 93.94 99 VAL A C 1
ATOM 775 O O . VAL A 1 99 ? -9.189 6.339 12.288 1.00 93.94 99 VAL A O 1
ATOM 778 N N . VAL A 1 100 ? -9.948 5.393 14.176 1.00 89.81 100 VAL A N 1
ATOM 779 C CA . VAL A 1 100 ? -9.558 4.009 13.852 1.00 89.81 100 VAL A CA 1
ATOM 780 C C . VAL A 1 100 ? -10.167 3.559 12.519 1.00 89.81 100 VAL A C 1
ATOM 782 O O . VAL A 1 100 ? -9.468 3.065 11.637 1.00 89.81 100 VAL A O 1
ATOM 785 N N . SER A 1 101 ? -11.460 3.825 12.305 1.00 91.25 101 SER A N 1
ATOM 786 C CA . SER A 1 101 ? -12.131 3.506 11.036 1.00 91.2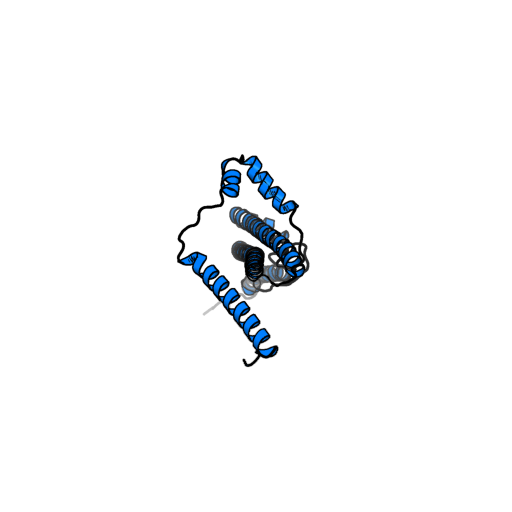5 101 SER A CA 1
ATOM 787 C C . SER A 1 101 ? -11.527 4.244 9.837 1.00 91.25 101 SER A C 1
ATOM 789 O O . SER A 1 101 ? -11.563 3.740 8.713 1.00 91.25 101 SER A O 1
ATOM 791 N N . ARG A 1 102 ? -11.025 5.467 10.039 1.00 94.44 102 ARG A N 1
ATOM 792 C CA . ARG A 1 102 ? -10.359 6.246 8.993 1.00 94.44 102 ARG A CA 1
ATOM 793 C C . ARG A 1 102 ? -8.962 5.704 8.709 1.00 94.44 102 ARG A C 1
ATOM 795 O O . ARG A 1 102 ? -8.624 5.579 7.539 1.00 94.44 102 ARG A O 1
ATOM 802 N N . MET A 1 103 ? -8.220 5.310 9.740 1.00 94.94 103 MET A N 1
ATOM 803 C CA . MET A 1 103 ? -6.899 4.697 9.594 1.00 94.94 103 MET A CA 1
ATOM 804 C C . MET A 1 103 ? -6.960 3.428 8.744 1.00 94.94 103 MET A C 1
ATOM 806 O O . MET A 1 103 ? -6.244 3.352 7.754 1.00 94.94 103 MET A O 1
ATOM 810 N N . TYR A 1 104 ? -7.897 2.510 9.001 1.00 93.88 104 TYR A N 1
ATOM 811 C CA . TYR A 1 104 ? -8.058 1.319 8.149 1.00 93.88 104 TYR A CA 1
ATOM 812 C C . TYR A 1 104 ? -8.371 1.660 6.683 1.00 93.88 104 TYR A C 1
ATOM 814 O O . TYR A 1 104 ? -7.887 1.005 5.760 1.00 93.88 104 TYR A O 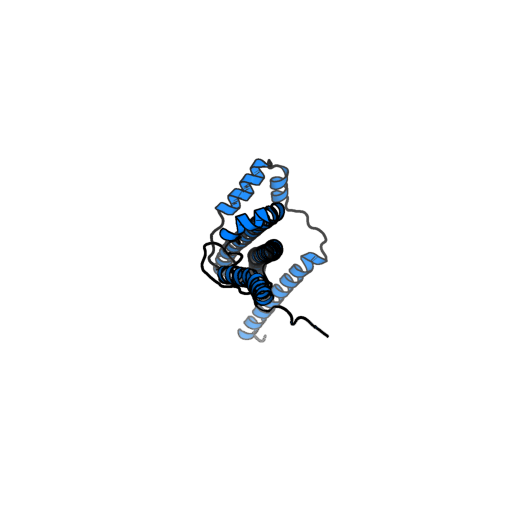1
ATOM 822 N N . LYS A 1 105 ? -9.152 2.722 6.430 1.00 94.00 105 LYS A N 1
ATOM 823 C CA . LYS A 1 105 ? -9.402 3.203 5.059 1.00 94.00 105 LYS A CA 1
ATOM 824 C C . LYS A 1 105 ? -8.147 3.784 4.414 1.00 94.00 105 LYS A C 1
ATOM 826 O O . LYS A 1 105 ? -7.974 3.626 3.208 1.00 94.00 105 LYS A O 1
ATOM 831 N N . ASP A 1 106 ? -7.309 4.469 5.182 1.00 94.81 106 ASP A N 1
ATOM 832 C CA . ASP A 1 106 ? -6.043 5.019 4.701 1.00 94.81 106 ASP A CA 1
ATOM 833 C C . ASP A 1 106 ? -5.020 3.897 4.439 1.00 94.81 106 ASP A C 1
ATOM 835 O O . ASP A 1 106 ? -4.359 3.913 3.400 1.00 94.81 106 ASP A O 1
ATOM 839 N N . GLY A 1 107 ? -4.986 2.858 5.280 1.00 95.12 107 GLY A N 1
ATOM 840 C CA . GLY A 1 107 ? -4.234 1.625 5.035 1.00 95.12 107 GLY A CA 1
ATOM 841 C C . GLY A 1 107 ? -4.673 0.925 3.745 1.00 95.12 107 GLY A C 1
ATOM 842 O O . GLY A 1 107 ? -3.847 0.601 2.897 1.00 95.12 107 GLY A O 1
ATOM 843 N N . GLU A 1 108 ? -5.978 0.771 3.514 1.00 93.56 108 GLU A N 1
ATOM 844 C CA . GLU A 1 108 ? -6.501 0.210 2.257 1.00 93.56 108 GLU A CA 1
ATOM 845 C C . GLU A 1 108 ? -6.129 1.049 1.020 1.00 93.56 108 GLU A C 1
ATOM 847 O O . GLU A 1 108 ? -5.851 0.502 -0.048 1.00 93.56 108 GLU A O 1
ATOM 852 N N . ARG A 1 109 ? -6.059 2.381 1.137 1.00 93.56 109 ARG A N 1
ATOM 853 C CA . ARG A 1 109 ? -5.562 3.229 0.038 1.00 93.56 109 ARG A CA 1
ATOM 854 C C . ARG A 1 109 ? -4.096 2.939 -0.277 1.00 93.56 109 ARG A C 1
ATOM 856 O O . ARG A 1 109 ? -3.759 2.841 -1.452 1.00 93.56 109 ARG A O 1
ATOM 863 N N . LEU A 1 110 ? -3.253 2.761 0.742 1.00 95.06 110 LEU A N 1
ATOM 864 C CA . LEU A 1 110 ? -1.852 2.376 0.546 1.00 95.06 110 LEU A CA 1
ATOM 865 C C . LEU A 1 110 ? -1.716 0.981 -0.071 1.00 95.06 110 LEU A C 1
ATOM 867 O O . LEU A 1 110 ? -0.918 0.815 -0.990 1.00 95.06 110 LEU A O 1
ATOM 871 N N . ARG A 1 111 ? -2.543 0.007 0.339 1.00 94.44 111 ARG A N 1
ATOM 872 C CA . ARG A 1 111 ? -2.581 -1.316 -0.309 1.00 94.44 111 ARG A CA 1
ATOM 873 C C . ARG A 1 111 ? -2.935 -1.221 -1.784 1.00 94.44 111 ARG A C 1
ATOM 875 O O . ARG A 1 111 ? -2.351 -1.939 -2.581 1.00 94.44 111 ARG A O 1
ATOM 882 N N . ARG A 1 112 ? -3.875 -0.355 -2.176 1.00 93.94 112 ARG A N 1
ATOM 883 C CA . ARG A 1 112 ? -4.200 -0.145 -3.601 1.00 93.94 112 ARG A CA 1
ATOM 884 C C . ARG A 1 112 ? -3.023 0.424 -4.380 1.00 93.94 112 ARG A C 1
ATOM 886 O O . ARG A 1 112 ? -2.779 -0.031 -5.489 1.00 93.94 112 ARG A O 1
ATOM 893 N N . SER A 1 113 ? -2.282 1.369 -3.802 1.00 93.75 113 SER A N 1
ATOM 894 C CA . SER A 1 113 ? -1.031 1.843 -4.405 1.00 93.75 113 SER A CA 1
ATOM 895 C C . SER A 1 113 ? -0.003 0.716 -4.524 1.00 93.75 113 SER A C 1
ATOM 897 O O . SER A 1 113 ? 0.638 0.599 -5.561 1.00 93.75 113 SER A O 1
ATOM 899 N N . GLY A 1 114 ? 0.117 -0.135 -3.497 1.00 95.94 114 GLY A N 1
ATOM 900 C CA . GLY A 1 114 ? 1.009 -1.296 -3.510 1.00 95.94 114 GLY A CA 1
ATOM 901 C C . GLY A 1 114 ? 0.657 -2.301 -4.608 1.00 95.94 114 GLY A C 1
ATOM 902 O O . GLY A 1 114 ? 1.524 -2.703 -5.378 1.00 95.94 114 GLY A O 1
ATOM 903 N N . ARG A 1 115 ? -0.630 -2.632 -4.749 1.00 95.81 115 ARG A N 1
ATOM 904 C CA . ARG A 1 115 ? -1.132 -3.504 -5.820 1.00 95.81 115 ARG A CA 1
ATOM 905 C C . ARG A 1 115 ? -0.919 -2.898 -7.209 1.00 95.81 115 ARG A C 1
ATOM 907 O O . ARG A 1 115 ? -0.433 -3.589 -8.086 1.00 95.81 115 ARG A O 1
ATOM 914 N N . GLY A 1 116 ? -1.189 -1.604 -7.390 1.00 95.44 116 GLY A N 1
ATOM 915 C CA . GLY A 1 116 ? -0.953 -0.941 -8.677 1.00 95.44 116 GLY A CA 1
ATOM 916 C C . GLY A 1 116 ? 0.531 -0.887 -9.051 1.00 95.44 116 GLY A C 1
ATOM 917 O O . GLY A 1 116 ? 0.879 -1.026 -10.215 1.00 95.44 116 GLY A O 1
ATOM 918 N N . ALA A 1 117 ? 1.425 -0.736 -8.069 1.00 96.62 117 ALA A N 1
ATOM 919 C CA . ALA A 1 117 ? 2.858 -0.897 -8.302 1.00 96.62 117 ALA A CA 1
ATOM 920 C C . ALA A 1 117 ? 3.227 -2.354 -8.637 1.00 96.62 117 ALA A C 1
ATOM 922 O O . ALA A 1 117 ? 4.117 -2.573 -9.444 1.00 96.62 117 ALA A O 1
ATOM 923 N N . THR A 1 118 ? 2.530 -3.338 -8.064 1.00 97.12 118 THR A N 1
ATOM 924 C CA . THR A 1 118 ? 2.755 -4.763 -8.364 1.00 97.12 118 THR A CA 1
ATOM 925 C C . THR A 1 118 ? 2.387 -5.093 -9.811 1.00 97.12 118 THR A C 1
ATOM 927 O O . THR A 1 118 ? 3.204 -5.694 -10.491 1.00 97.12 118 THR A O 1
ATOM 930 N N . GLU A 1 119 ? 1.251 -4.606 -10.324 1.00 96.12 119 GLU A N 1
ATOM 931 C CA . GLU A 1 119 ? 0.887 -4.781 -11.745 1.00 96.12 119 GLU A CA 1
ATOM 932 C C . GLU A 1 119 ? 1.945 -4.184 -12.677 1.00 96.12 119 GLU A C 1
ATOM 934 O O . GLU A 1 119 ? 2.403 -4.829 -13.613 1.00 96.12 119 GLU A O 1
ATOM 939 N N . ILE A 1 120 ? 2.405 -2.962 -12.379 1.00 96.12 120 ILE A N 1
ATOM 940 C CA . ILE A 1 120 ? 3.462 -2.316 -13.170 1.00 96.12 120 ILE A CA 1
ATOM 941 C C . ILE A 1 120 ? 4.762 -3.130 -13.109 1.00 96.12 120 ILE A C 1
ATOM 943 O O . ILE A 1 120 ? 5.502 -3.175 -14.089 1.00 96.12 120 ILE A O 1
ATOM 947 N N . LEU A 1 121 ? 5.073 -3.748 -11.966 1.00 96.50 121 LEU A N 1
ATOM 948 C CA . LEU A 1 121 ? 6.246 -4.606 -11.832 1.00 96.50 121 LEU A CA 1
ATOM 949 C C . LEU A 1 121 ? 6.116 -5.864 -12.692 1.00 96.50 121 LEU A C 1
ATOM 951 O O . LEU A 1 121 ? 7.091 -6.225 -13.341 1.00 96.50 121 LEU A O 1
ATOM 955 N N . GLU A 1 122 ? 4.947 -6.501 -12.709 1.00 96.00 122 GLU A N 1
ATOM 956 C CA . GLU A 1 122 ? 4.668 -7.671 -13.548 1.00 96.00 122 GLU A CA 1
ATOM 957 C C . GLU A 1 122 ? 4.824 -7.323 -15.033 1.00 96.00 122 GLU A C 1
ATOM 959 O O . GLU A 1 122 ? 5.620 -7.964 -15.720 1.00 96.00 122 GLU A O 1
ATOM 964 N N . ASP A 1 123 ? 4.201 -6.232 -15.492 1.00 95.50 123 ASP A N 1
ATOM 965 C CA . ASP A 1 123 ? 4.351 -5.729 -16.865 1.00 95.50 123 ASP A CA 1
ATOM 966 C C . ASP A 1 123 ? 5.830 -5.455 -17.210 1.00 95.50 123 ASP A C 1
ATOM 968 O O . ASP A 1 123 ? 6.320 -5.790 -18.291 1.00 95.50 123 ASP A O 1
ATOM 972 N N . LEU A 1 124 ? 6.581 -4.843 -16.284 1.00 95.25 124 LEU A N 1
ATOM 973 C CA . LEU A 1 124 ? 8.010 -4.572 -16.472 1.00 95.25 124 LEU A CA 1
ATOM 974 C C . LEU A 1 124 ? 8.845 -5.852 -16.518 1.00 95.25 124 LEU A C 1
ATOM 976 O O . LEU A 1 124 ? 9.813 -5.908 -17.276 1.00 95.25 124 LEU A O 1
ATOM 980 N N . GLN A 1 125 ? 8.505 -6.856 -15.713 1.00 94.44 125 GLN A N 1
ATOM 981 C CA . GLN A 1 125 ? 9.184 -8.148 -15.705 1.00 94.44 125 GLN A CA 1
ATOM 982 C C . GLN A 1 125 ? 8.933 -8.908 -17.005 1.00 94.44 125 GLN A C 1
ATOM 984 O O . GLN A 1 125 ? 9.880 -9.464 -17.556 1.00 94.44 125 GLN A O 1
ATOM 989 N N . GLU A 1 126 ? 7.707 -8.891 -17.532 1.00 95.12 126 GLU A N 1
ATOM 990 C CA . GLU A 1 126 ? 7.398 -9.447 -18.854 1.00 95.12 126 GLU A CA 1
ATOM 991 C C . GLU A 1 126 ? 8.251 -8.783 -19.940 1.00 95.12 126 GLU A C 1
ATOM 993 O O . GLU A 1 126 ? 8.968 -9.470 -20.668 1.00 95.12 126 GLU A O 1
ATOM 998 N N . ILE A 1 127 ? 8.279 -7.445 -19.974 1.00 94.25 127 ILE A N 1
ATOM 999 C CA . ILE A 1 127 ? 9.110 -6.692 -20.924 1.00 94.25 127 ILE A CA 1
ATOM 1000 C C . ILE A 1 127 ? 10.590 -7.062 -20.773 1.00 94.25 127 ILE A C 1
ATOM 1002 O O . ILE A 1 127 ? 11.260 -7.302 -21.773 1.00 94.25 127 ILE A O 1
ATOM 1006 N N . LEU A 1 128 ? 11.115 -7.105 -19.544 1.00 92.38 128 LEU A N 1
ATOM 1007 C CA . LEU A 1 128 ? 12.514 -7.449 -19.275 1.00 92.38 128 LEU A CA 1
ATOM 1008 C C . LEU A 1 128 ? 12.869 -8.862 -19.753 1.00 92.38 128 LEU A C 1
ATOM 1010 O O . LEU A 1 128 ? 13.954 -9.057 -20.300 1.00 92.38 128 LEU A O 1
ATOM 1014 N N . ASN A 1 129 ? 11.963 -9.824 -19.572 1.00 92.69 129 ASN A N 1
ATOM 1015 C CA . ASN A 1 129 ? 12.154 -11.212 -19.989 1.00 92.69 129 ASN A CA 1
ATOM 1016 C C . ASN A 1 129 ? 12.139 -11.378 -21.518 1.00 92.69 129 ASN A C 1
ATOM 1018 O O . ASN A 1 129 ? 12.820 -12.262 -22.038 1.00 92.69 129 ASN A O 1
ATOM 1022 N N . ASP A 1 130 ? 11.408 -10.517 -22.229 1.00 94.06 130 ASP A N 1
ATOM 1023 C CA . ASP A 1 130 ? 11.313 -10.529 -23.693 1.00 94.06 130 ASP A CA 1
ATOM 1024 C C . ASP A 1 130 ? 12.490 -9.825 -24.392 1.00 94.06 130 ASP A C 1
ATOM 1026 O O . ASP A 1 130 ? 12.662 -9.939 -25.613 1.00 94.06 130 ASP A O 1
ATOM 1030 N N . LEU A 1 131 ? 13.327 -9.089 -23.652 1.00 91.44 131 LEU A N 1
ATOM 1031 C CA . LEU A 1 131 ? 14.466 -8.395 -24.244 1.00 91.44 131 LEU A CA 1
ATOM 1032 C C . LEU A 1 131 ? 15.569 -9.385 -24.660 1.00 91.44 131 LEU A C 1
ATOM 1034 O O . LEU A 1 131 ? 15.998 -10.225 -23.869 1.00 91.44 131 LEU A O 1
ATOM 1038 N N . PRO A 1 132 ? 16.141 -9.237 -25.871 1.00 88.88 132 PRO A N 1
ATOM 1039 C CA . PRO A 1 132 ? 17.256 -10.076 -26.317 1.00 88.88 132 PRO A CA 1
ATOM 1040 C C . PRO A 1 132 ? 18.543 -9.823 -25.517 1.00 88.88 132 PRO A C 1
ATOM 1042 O O . PRO A 1 132 ? 19.453 -10.652 -25.522 1.00 88.88 132 PRO A O 1
ATOM 1045 N N . THR A 1 133 ? 18.637 -8.668 -24.858 1.00 86.25 133 THR A N 1
ATOM 1046 C CA . THR A 1 133 ? 19.758 -8.268 -24.006 1.00 86.25 133 THR A CA 1
ATOM 1047 C C . THR A 1 133 ? 19.232 -7.530 -22.775 1.00 86.25 133 THR A C 1
ATOM 1049 O O . THR A 1 133 ? 18.399 -6.639 -22.955 1.00 86.25 133 THR A O 1
ATOM 1052 N N . PRO A 1 134 ? 19.741 -7.821 -21.564 1.00 80.50 134 PRO A N 1
ATOM 1053 C CA . PRO A 1 134 ? 19.344 -7.112 -20.347 1.00 80.50 134 PRO A CA 1
ATOM 1054 C C . PRO A 1 134 ? 19.537 -5.592 -20.456 1.00 80.50 134 PRO A C 1
ATOM 1056 O O . PRO A 1 134 ? 20.572 -5.141 -20.953 1.00 80.50 134 PRO A O 1
ATOM 1059 N N . ASP A 1 135 ? 18.568 -4.809 -19.969 1.00 85.19 135 ASP A N 1
ATOM 1060 C CA . ASP A 1 135 ? 18.659 -3.346 -19.856 1.00 85.19 135 ASP A CA 1
ATOM 1061 C C . ASP A 1 135 ? 18.785 -2.939 -18.373 1.00 85.19 135 ASP A C 1
ATOM 1063 O O . ASP A 1 135 ? 17.777 -2.892 -17.656 1.00 85.19 135 ASP A O 1
ATOM 1067 N N . PRO A 1 136 ? 19.996 -2.571 -17.906 1.00 83.94 136 PRO A N 1
ATOM 1068 C CA . PRO A 1 136 ? 20.236 -2.175 -16.517 1.00 83.94 136 PRO A CA 1
ATOM 1069 C C . PRO A 1 136 ? 19.389 -0.987 -16.036 1.00 83.94 136 PRO A C 1
ATOM 1071 O O . PRO A 1 136 ? 19.206 -0.791 -14.833 1.00 83.94 136 PRO A O 1
ATOM 1074 N N . ARG A 1 137 ? 18.879 -0.144 -16.946 1.00 83.69 137 ARG A N 1
ATOM 1075 C CA . ARG A 1 137 ? 18.005 0.980 -16.578 1.00 83.69 137 ARG A CA 1
ATOM 1076 C C . ARG A 1 137 ? 16.602 0.496 -16.259 1.00 83.69 137 ARG A C 1
ATOM 1078 O O . ARG A 1 137 ? 16.017 1.004 -15.304 1.00 83.69 137 ARG A O 1
ATOM 1085 N N . LEU A 1 138 ? 16.076 -0.441 -17.045 1.00 87.50 138 LEU A N 1
ATOM 1086 C CA . LEU A 1 138 ? 14.763 -1.037 -16.807 1.00 87.50 138 LEU A CA 1
ATOM 1087 C C . LEU A 1 138 ? 14.781 -1.930 -15.565 1.00 87.50 138 LEU A C 1
ATOM 1089 O O . LEU A 1 138 ? 13.861 -1.826 -14.760 1.00 87.50 138 LEU A O 1
ATOM 1093 N N . GLU A 1 139 ? 15.858 -2.689 -15.336 1.00 88.31 139 GLU A N 1
ATOM 1094 C CA . GLU A 1 139 ? 16.061 -3.453 -14.091 1.00 88.31 139 GLU A CA 1
ATOM 1095 C C . GLU A 1 139 ? 15.964 -2.545 -12.854 1.00 88.31 139 GLU A C 1
ATOM 1097 O O . GLU A 1 139 ? 15.277 -2.848 -11.881 1.00 88.31 139 GLU A O 1
ATOM 1102 N N . LEU A 1 140 ? 16.583 -1.366 -12.916 1.00 86.94 140 LEU A N 1
ATOM 1103 C CA . LEU A 1 140 ? 16.547 -0.405 -11.818 1.00 86.94 140 LEU A CA 1
ATOM 1104 C C . LEU A 1 140 ? 15.196 0.311 -11.666 1.00 86.94 140 LEU A C 1
ATOM 1106 O O . LEU A 1 140 ? 14.862 0.791 -10.581 1.00 86.94 140 LEU A O 1
ATOM 1110 N N . VAL A 1 141 ? 14.420 0.443 -12.744 1.00 90.56 141 VAL A N 1
ATOM 1111 C CA . VAL A 1 141 ? 13.031 0.918 -12.651 1.00 90.56 141 VAL A CA 1
ATOM 1112 C C . VAL A 1 141 ? 12.171 -0.152 -11.986 1.00 90.56 141 VAL A C 1
ATOM 1114 O O . VAL A 1 141 ? 11.425 0.195 -11.073 1.00 90.56 141 VAL A O 1
ATOM 1117 N N . ALA A 1 142 ? 12.329 -1.422 -12.364 1.00 92.75 142 ALA A N 1
ATOM 1118 C CA . ALA A 1 142 ? 11.646 -2.542 -11.726 1.00 92.75 142 ALA A CA 1
ATOM 1119 C C . ALA A 1 142 ? 11.944 -2.588 -10.217 1.00 92.75 142 ALA A C 1
ATOM 1121 O O . ALA A 1 142 ? 11.009 -2.609 -9.424 1.00 92.75 142 ALA A O 1
ATOM 1122 N N . GLU A 1 143 ? 13.209 -2.441 -9.803 1.00 91.31 143 GLU A N 1
ATOM 1123 C CA . GLU A 1 143 ? 13.580 -2.375 -8.378 1.00 91.31 143 GLU A CA 1
ATOM 1124 C C . GLU A 1 143 ? 12.859 -1.229 -7.639 1.00 91.31 143 GLU A C 1
ATOM 1126 O O . GLU A 1 143 ? 12.366 -1.391 -6.523 1.00 91.31 143 GLU A O 1
ATOM 1131 N N . LYS A 1 144 ? 12.743 -0.047 -8.256 1.00 91.44 144 LYS A N 1
ATOM 1132 C CA . LYS A 1 144 ? 12.022 1.090 -7.653 1.00 91.44 144 LYS A CA 1
ATOM 1133 C C . LYS A 1 144 ? 10.522 0.845 -7.541 1.00 91.44 144 LYS A C 1
ATOM 1135 O O . LYS A 1 144 ? 9.902 1.300 -6.579 1.00 91.44 144 LYS A O 1
ATOM 1140 N N . VAL A 1 145 ? 9.937 0.180 -8.531 1.00 96.00 145 VAL A N 1
ATOM 1141 C CA . VAL A 1 145 ? 8.518 -0.180 -8.527 1.00 96.00 145 VAL A CA 1
ATOM 1142 C C . VAL A 1 145 ? 8.253 -1.250 -7.464 1.00 96.00 145 VAL A C 1
ATOM 1144 O O . VAL A 1 145 ? 7.301 -1.111 -6.699 1.00 96.00 145 VAL A O 1
ATOM 1147 N N . GLU A 1 146 ? 9.143 -2.232 -7.314 1.00 96.00 146 GLU A N 1
ATOM 1148 C CA . GLU A 1 146 ? 9.107 -3.215 -6.227 1.00 96.00 146 GLU A CA 1
ATOM 1149 C C . GLU A 1 146 ? 9.188 -2.533 -4.853 1.00 96.00 146 GLU A C 1
ATOM 1151 O O . GLU A 1 146 ? 8.350 -2.769 -3.982 1.00 96.00 146 GLU A O 1
ATOM 1156 N N . GLN A 1 147 ? 10.126 -1.599 -4.667 1.00 95.19 147 GLN A N 1
ATOM 1157 C CA . GLN A 1 147 ? 10.226 -0.805 -3.437 1.00 95.19 147 GLN A CA 1
ATOM 1158 C C . GLN A 1 147 ? 8.946 -0.003 -3.154 1.00 95.19 147 GLN A C 1
ATOM 1160 O O . GLN A 1 147 ? 8.534 0.108 -1.996 1.00 95.19 147 GLN A O 1
ATOM 1165 N N . LEU A 1 148 ? 8.291 0.543 -4.185 1.00 96.06 148 LEU A N 1
ATOM 1166 C CA . LEU A 1 148 ? 7.009 1.239 -4.043 1.00 96.06 148 LEU A CA 1
ATOM 1167 C C . LEU A 1 148 ? 5.876 0.279 -3.649 1.00 96.06 148 LEU A C 1
ATOM 1169 O O . LEU A 1 148 ? 5.050 0.633 -2.802 1.00 96.06 148 LEU A O 1
ATOM 1173 N N . ALA A 1 149 ? 5.851 -0.931 -4.212 1.00 96.94 149 ALA A N 1
ATOM 1174 C CA . ALA A 1 149 ? 4.900 -1.971 -3.831 1.00 96.94 149 ALA A CA 1
ATOM 1175 C C . ALA A 1 149 ? 5.065 -2.343 -2.349 1.00 96.94 149 ALA A C 1
ATOM 1177 O O . ALA A 1 149 ? 4.103 -2.271 -1.576 1.00 96.94 149 ALA A O 1
ATOM 1178 N N . VAL A 1 150 ? 6.304 -2.617 -1.925 1.00 96.00 150 VAL A N 1
ATOM 1179 C CA . VAL A 1 150 ? 6.658 -2.893 -0.524 1.00 96.00 150 VAL A CA 1
ATOM 1180 C C . VAL A 1 150 ? 6.263 -1.728 0.381 1.00 96.00 150 VAL A C 1
ATOM 1182 O O . VAL A 1 150 ? 5.645 -1.949 1.422 1.00 96.00 150 VAL A O 1
ATOM 1185 N N . TYR A 1 151 ? 6.549 -0.484 -0.015 1.00 96.00 151 TYR A N 1
ATOM 1186 C CA . TYR A 1 151 ? 6.130 0.705 0.730 1.00 96.00 151 TYR A CA 1
ATOM 1187 C C . TYR A 1 151 ? 4.606 0.756 0.923 1.00 96.00 151 TYR A C 1
ATOM 1189 O O . TYR A 1 151 ? 4.140 1.052 2.025 1.00 96.00 151 TYR A O 1
ATOM 1197 N N . GLY A 1 152 ? 3.827 0.436 -0.114 1.00 96.44 152 GLY A N 1
ATOM 1198 C CA . GLY A 1 152 ? 2.366 0.386 -0.045 1.00 96.44 152 GLY A CA 1
ATOM 1199 C C . GLY A 1 152 ? 1.854 -0.652 0.957 1.00 96.44 152 GLY A C 1
ATOM 1200 O O . GLY A 1 152 ? 1.084 -0.311 1.858 1.00 96.44 152 GLY A O 1
ATOM 1201 N N . PHE A 1 153 ? 2.306 -1.904 0.848 1.00 95.81 153 PHE A N 1
ATOM 1202 C CA . PHE A 1 153 ? 1.857 -2.989 1.730 1.00 95.81 153 PHE A CA 1
ATOM 1203 C C . PHE A 1 153 ? 2.365 -2.833 3.169 1.00 95.81 153 PHE A C 1
ATOM 1205 O O . PHE A 1 153 ? 1.578 -2.891 4.118 1.00 95.81 153 PHE A O 1
ATOM 1212 N N . ALA A 1 154 ? 3.661 -2.574 3.354 1.00 93.00 154 ALA A N 1
ATOM 1213 C CA . ALA A 1 154 ? 4.247 -2.406 4.681 1.00 93.00 154 ALA A CA 1
ATOM 1214 C C . ALA A 1 154 ? 3.733 -1.135 5.372 1.00 93.00 154 ALA A C 1
ATOM 1216 O O . ALA A 1 154 ? 3.434 -1.143 6.569 1.00 93.00 154 ALA A O 1
ATOM 1217 N N . GLY A 1 155 ? 3.569 -0.047 4.614 1.00 94.69 155 GLY A N 1
ATOM 1218 C CA . GLY A 1 155 ? 2.980 1.194 5.103 1.00 94.69 155 GLY A CA 1
ATOM 1219 C C . GLY A 1 155 ? 1.537 1.008 5.567 1.00 94.69 155 GLY A C 1
ATOM 1220 O O . GLY A 1 155 ? 1.179 1.507 6.633 1.00 94.69 155 GLY A O 1
ATOM 1221 N N . ALA A 1 156 ? 0.731 0.247 4.820 1.00 95.12 156 ALA A N 1
ATOM 1222 C CA . ALA A 1 156 ? -0.627 -0.098 5.224 1.00 95.12 156 ALA A CA 1
ATOM 1223 C C . ALA A 1 156 ? -0.660 -0.915 6.522 1.00 95.12 156 ALA A C 1
ATOM 1225 O O . ALA A 1 156 ? -1.397 -0.566 7.441 1.00 95.12 156 ALA A O 1
ATOM 1226 N N . LYS A 1 157 ? 0.186 -1.948 6.635 1.00 91.75 157 LYS A N 1
ATOM 1227 C CA . LYS A 1 157 ? 0.266 -2.777 7.847 1.00 91.75 157 LYS A CA 1
ATOM 1228 C C . LYS A 1 157 ? 0.664 -1.958 9.077 1.00 91.75 157 LYS A C 1
ATOM 1230 O O . LYS A 1 157 ? 0.104 -2.146 10.153 1.00 91.75 157 LYS A O 1
ATOM 1235 N N . ARG A 1 158 ? 1.582 -1.001 8.916 1.00 92.44 158 ARG A N 1
ATOM 1236 C CA . ARG A 1 158 ? 1.971 -0.076 9.990 1.00 92.44 158 ARG A CA 1
ATOM 1237 C C . ARG A 1 158 ? 0.793 0.781 10.466 1.00 92.44 158 ARG A C 1
ATOM 1239 O O . ARG A 1 158 ? 0.620 0.937 11.669 1.00 92.44 158 ARG A O 1
ATOM 1246 N N . ILE A 1 159 ? -0.029 1.302 9.550 1.00 94.19 159 ILE A N 1
ATOM 1247 C CA . ILE A 1 159 ? -1.243 2.061 9.907 1.00 94.19 159 ILE A CA 1
ATOM 1248 C C . ILE A 1 159 ? -2.237 1.176 10.665 1.00 94.19 159 ILE A C 1
ATOM 1250 O O . ILE A 1 159 ? -2.815 1.611 11.660 1.00 94.19 159 ILE A O 1
ATOM 1254 N N . ASP A 1 160 ? -2.422 -0.066 10.222 1.00 90.81 160 ASP A N 1
ATOM 1255 C CA . ASP A 1 160 ? -3.348 -0.997 10.867 1.00 90.81 160 ASP A CA 1
ATOM 1256 C C . ASP A 1 160 ? -2.887 -1.360 12.287 1.00 90.81 160 ASP A C 1
ATOM 1258 O O . ASP A 1 160 ? -3.708 -1.429 13.206 1.00 90.81 160 ASP A O 1
ATOM 1262 N N . GLN A 1 161 ? -1.573 -1.487 12.498 1.00 88.81 161 GLN A N 1
ATOM 1263 C CA . GLN A 1 161 ? -0.985 -1.679 13.822 1.00 88.81 161 GLN A CA 1
ATOM 1264 C C . GLN A 1 161 ? -1.175 -0.450 14.728 1.00 88.81 161 GLN A C 1
ATOM 1266 O O . GLN A 1 161 ? -1.575 -0.595 15.882 1.00 88.81 161 GLN A O 1
ATOM 1271 N N . GLU A 1 162 ? -0.979 0.769 14.219 1.00 90.19 162 GLU A N 1
ATOM 1272 C CA . GLU A 1 162 ? -1.271 1.991 14.985 1.00 90.19 162 GLU A CA 1
ATOM 1273 C C . GLU A 1 162 ? -2.762 2.079 15.364 1.00 90.19 162 GLU A C 1
ATOM 1275 O O . GLU A 1 162 ? -3.115 2.449 16.488 1.00 90.19 162 GLU A O 1
ATOM 1280 N N . ALA A 1 163 ? -3.658 1.694 14.449 1.00 89.81 163 ALA A N 1
ATOM 1281 C CA . ALA A 1 163 ? -5.096 1.644 14.702 1.00 89.81 163 ALA A CA 1
ATOM 1282 C C . ALA A 1 163 ? -5.449 0.616 15.793 1.00 89.81 163 ALA A C 1
ATOM 1284 O O . ALA A 1 163 ? -6.284 0.887 16.668 1.00 89.81 163 ALA A O 1
ATOM 1285 N N . ARG A 1 164 ? -4.777 -0.542 15.790 1.00 87.75 164 ARG A N 1
ATOM 1286 C CA . ARG A 1 164 ? -4.884 -1.565 16.838 1.00 87.75 164 ARG A CA 1
ATOM 1287 C C . ARG A 1 164 ? -4.426 -1.029 18.193 1.00 87.75 164 ARG A C 1
ATOM 1289 O O . ARG A 1 164 ? -5.164 -1.150 19.167 1.00 87.75 164 ARG A O 1
ATOM 1296 N N . GLU A 1 165 ? -3.276 -0.366 18.269 1.00 86.62 165 GLU A N 1
ATOM 1297 C CA . GLU A 1 165 ? -2.757 0.214 19.517 1.00 86.62 165 GLU A CA 1
ATOM 1298 C C . GLU A 1 165 ? -3.690 1.271 20.120 1.00 86.62 165 GLU A C 1
ATOM 1300 O O . GLU A 1 165 ? -3.902 1.311 21.337 1.00 86.62 165 GLU A O 1
ATOM 1305 N N . ILE A 1 166 ? -4.281 2.122 19.279 1.00 88.56 166 ILE A N 1
ATOM 1306 C CA . ILE A 1 166 ? -5.289 3.097 19.711 1.00 88.56 166 ILE A CA 1
ATOM 1307 C C . ILE A 1 166 ? -6.522 2.375 20.264 1.00 88.56 166 ILE A C 1
ATOM 1309 O O . ILE A 1 166 ? -7.057 2.769 21.303 1.00 88.56 166 ILE A O 1
ATOM 1313 N N . THR A 1 167 ? -6.947 1.298 19.605 1.00 85.69 167 THR A N 1
ATOM 1314 C CA . THR A 1 167 ? -8.084 0.482 20.043 1.00 85.69 167 THR A CA 1
ATOM 1315 C C . THR A 1 167 ? -7.808 -0.180 21.397 1.00 85.69 167 THR A C 1
ATOM 1317 O O . THR A 1 167 ? -8.650 -0.092 22.289 1.00 85.69 167 THR A O 1
ATOM 1320 N N . ILE A 1 168 ? -6.617 -0.759 21.599 1.00 83.69 168 ILE A N 1
ATOM 1321 C CA . ILE A 1 168 ? -6.176 -1.342 22.881 1.00 83.69 168 ILE A CA 1
ATOM 1322 C C . ILE A 1 168 ? -6.292 -0.319 24.011 1.00 83.69 168 ILE A C 1
ATOM 1324 O O . ILE A 1 168 ? -6.906 -0.599 25.044 1.00 83.69 168 ILE A O 1
ATOM 1328 N N . LYS A 1 169 ? -5.747 0.886 23.797 1.00 85.31 169 LYS A N 1
ATOM 1329 C CA . LYS A 1 169 ? -5.777 1.973 24.786 1.00 85.31 169 LYS A CA 1
ATOM 1330 C C . LYS A 1 169 ? -7.205 2.418 25.100 1.00 85.31 169 LYS A C 1
ATOM 1332 O O . LYS A 1 169 ? -7.541 2.610 26.263 1.00 85.31 169 LYS A O 1
ATOM 1337 N N . ALA A 1 170 ? -8.053 2.563 24.084 1.00 86.06 170 ALA A N 1
ATOM 1338 C CA . ALA A 1 170 ? -9.425 3.036 24.259 1.00 86.06 170 ALA A CA 1
ATOM 1339 C C . ALA A 1 170 ? -10.343 2.012 24.943 1.00 86.06 170 ALA A C 1
ATOM 1341 O O . ALA A 1 170 ? -11.258 2.398 25.666 1.00 86.06 170 ALA A O 1
ATOM 1342 N N . LEU A 1 171 ? -10.092 0.718 24.736 1.00 82.81 171 LEU A N 1
ATOM 1343 C CA . LEU A 1 171 ? -10.835 -0.377 25.366 1.00 82.81 171 LEU A CA 1
ATOM 1344 C C . LEU A 1 171 ? -10.254 -0.808 26.720 1.00 82.81 171 LEU A C 1
ATOM 1346 O O . LEU A 1 171 ? -10.760 -1.765 27.313 1.00 82.81 171 LEU A O 1
ATOM 1350 N N . ASN A 1 172 ? -9.198 -0.124 27.183 1.00 80.50 172 ASN A N 1
ATOM 1351 C CA . ASN A 1 172 ? -8.445 -0.432 28.398 1.00 80.50 172 ASN A CA 1
ATOM 1352 C C . ASN A 1 172 ? -8.058 -1.921 28.482 1.00 80.50 172 ASN A C 1
ATOM 1354 O O . ASN A 1 172 ? -8.214 -2.563 29.519 1.00 80.50 172 ASN A O 1
ATOM 1358 N N . ILE A 1 173 ? -7.627 -2.494 27.353 1.00 73.62 173 ILE A N 1
ATOM 1359 C CA . ILE A 1 173 ? -7.278 -3.914 27.270 1.00 73.62 173 ILE A CA 1
ATOM 1360 C C . ILE A 1 173 ? -5.950 -4.147 28.010 1.00 73.62 173 ILE A C 1
ATOM 1362 O O . ILE A 1 173 ? -4.976 -3.441 27.727 1.00 73.62 173 ILE A O 1
ATOM 1366 N N . PRO A 1 174 ? -5.870 -5.130 28.931 1.00 68.75 174 PRO A N 1
ATOM 1367 C CA . PRO A 1 174 ? -4.637 -5.423 29.650 1.00 68.75 174 PRO A CA 1
ATOM 1368 C C . PRO A 1 174 ? -3.470 -5.747 28.710 1.00 68.75 174 PRO A C 1
ATOM 1370 O O . PRO A 1 174 ? -3.600 -6.554 27.788 1.00 68.75 174 PRO A O 1
ATOM 1373 N N . ALA A 1 175 ? -2.303 -5.156 28.982 1.00 61.81 175 ALA A N 1
ATOM 1374 C CA . ALA A 1 175 ? -1.132 -5.226 28.103 1.00 61.81 175 ALA A CA 1
ATOM 1375 C C . ALA A 1 175 ? -0.666 -6.663 27.795 1.00 61.81 175 ALA A C 1
ATOM 1377 O O . ALA A 1 175 ? -0.216 -6.935 26.689 1.00 61.81 175 ALA A O 1
ATOM 1378 N N . TYR A 1 176 ? -0.826 -7.607 28.730 1.00 61.88 176 TYR A N 1
ATOM 1379 C CA . TYR A 1 176 ? -0.435 -9.010 28.529 1.00 61.88 176 TYR A CA 1
ATOM 1380 C C . TYR A 1 176 ? -1.328 -9.766 27.530 1.00 61.88 176 TYR A C 1
ATOM 1382 O O . TYR A 1 176 ? -0.931 -10.823 27.041 1.00 61.88 176 TYR A O 1
ATOM 1390 N N . VAL A 1 177 ? -2.519 -9.238 27.225 1.00 60.12 177 VAL A N 1
ATOM 1391 C CA . VAL A 1 177 ? -3.436 -9.813 26.235 1.00 60.12 177 VAL A CA 1
ATOM 1392 C C . VAL A 1 177 ? -3.255 -9.175 24.861 1.00 60.12 177 VAL A C 1
ATOM 1394 O O . VAL A 1 177 ? -3.515 -9.844 23.879 1.00 60.12 177 VAL A O 1
ATOM 1397 N N . GLY A 1 178 ? -2.780 -7.930 24.766 1.00 52.78 178 GLY A N 1
ATOM 1398 C CA . GLY A 1 178 ? -2.669 -7.194 23.495 1.00 52.78 178 GLY A CA 1
ATOM 1399 C C . GLY A 1 178 ? -1.442 -7.505 22.620 1.00 52.78 178 GLY A C 1
ATOM 1400 O O . GLY A 1 178 ? -1.181 -6.755 21.682 1.00 52.78 178 GLY A O 1
ATOM 1401 N N . HIS A 1 179 ? -0.653 -8.537 22.944 1.00 52.31 179 HIS A N 1
ATOM 1402 C CA . HIS A 1 179 ? 0.607 -8.883 22.260 1.00 52.31 179 HIS A CA 1
ATOM 1403 C C . HIS A 1 179 ? 0.598 -10.251 21.552 1.00 52.31 179 HIS A C 1
ATOM 1405 O O . HIS A 1 179 ? 1.641 -10.720 21.103 1.00 52.31 179 HIS A O 1
ATOM 1411 N N . LEU A 1 180 ? -0.545 -10.922 21.464 1.00 47.88 180 LEU A N 1
ATOM 1412 C CA . LEU A 1 180 ? -0.680 -12.267 20.913 1.00 47.88 180 LEU A CA 1
ATOM 1413 C C . LEU A 1 180 ? -1.331 -12.200 19.530 1.00 47.88 180 LEU A C 1
ATOM 1415 O O . LEU A 1 180 ? -2.544 -12.310 19.385 1.00 47.88 180 LEU A O 1
ATOM 1419 N N . GLU A 1 181 ? -0.516 -12.045 18.493 1.00 46.31 181 GLU A N 1
ATOM 1420 C CA . GLU A 1 181 ? -0.989 -12.217 17.119 1.00 46.31 181 GLU A CA 1
ATOM 1421 C C . GLU A 1 181 ? -1.336 -13.693 16.872 1.00 46.31 181 GLU A C 1
ATOM 1423 O O . GLU A 1 181 ? -0.498 -14.574 17.074 1.00 46.31 181 GLU A O 1
ATOM 1428 N N . SER A 1 182 ? -2.557 -13.982 16.416 1.00 45.00 182 SER A N 1
ATOM 1429 C CA . SER A 1 182 ? -2.834 -15.233 15.708 1.00 45.00 182 SER A CA 1
ATOM 1430 C C . SER A 1 182 ? -3.204 -14.951 14.262 1.00 45.00 182 SER A C 1
ATOM 1432 O O . SER A 1 182 ? -3.968 -14.033 13.967 1.00 45.00 182 SER A O 1
ATOM 1434 N N . ILE A 1 183 ? -2.636 -15.769 13.382 1.00 44.00 183 ILE A N 1
ATOM 1435 C CA . ILE A 1 183 ? -2.859 -15.771 11.941 1.00 44.00 183 ILE A CA 1
ATOM 1436 C C . ILE A 1 183 ? -4.090 -16.654 11.701 1.00 44.00 183 ILE A C 1
ATOM 1438 O O . ILE A 1 183 ? -3.951 -17.834 11.397 1.00 44.00 183 ILE A O 1
ATOM 1442 N N . GLU A 1 184 ? -5.292 -16.142 11.954 1.00 43.34 184 GLU A N 1
ATOM 1443 C CA . GLU A 1 184 ? -6.499 -16.781 11.415 1.00 43.34 184 GLU A CA 1
ATOM 1444 C C . GLU A 1 184 ? -6.803 -16.175 10.039 1.00 43.34 184 GLU A C 1
ATOM 1446 O O . GLU A 1 184 ? -6.654 -14.968 9.837 1.00 43.34 184 GLU A O 1
ATOM 1451 N N . GLU A 1 185 ? -7.170 -17.031 9.081 1.00 46.84 185 GLU A N 1
ATOM 1452 C CA . GLU A 1 185 ? -7.567 -16.652 7.720 1.00 46.84 185 GLU A CA 1
ATOM 1453 C C . GLU A 1 185 ? -8.986 -16.067 7.727 1.00 46.84 185 GLU A C 1
ATOM 1455 O O . GLU A 1 185 ? -9.958 -16.746 7.405 1.00 46.84 185 GLU A O 1
ATOM 1460 N N . ASP A 1 186 ? -9.105 -14.799 8.107 1.00 57.88 186 ASP A N 1
ATOM 1461 C CA . ASP A 1 186 ? -10.286 -13.987 7.816 1.00 57.88 186 ASP A CA 1
ATOM 1462 C C . ASP A 1 186 ? -10.049 -13.152 6.540 1.00 57.88 186 ASP A C 1
ATOM 1464 O O . ASP A 1 186 ? -8.924 -12.745 6.237 1.00 57.88 186 ASP A O 1
ATOM 1468 N N . ASP A 1 187 ? -11.131 -12.789 5.833 1.00 61.72 187 ASP A N 1
ATOM 1469 C CA . ASP A 1 187 ? -11.128 -11.825 4.706 1.00 61.72 187 ASP A CA 1
ATOM 1470 C C . ASP A 1 187 ? -10.589 -10.429 5.102 1.00 61.72 187 ASP A C 1
ATOM 1472 O O . ASP A 1 187 ? -10.509 -9.503 4.290 1.00 61.72 187 ASP A O 1
ATOM 1476 N N . LYS A 1 188 ? -10.316 -10.227 6.393 1.00 69.44 188 LYS A N 1
ATOM 1477 C CA . LYS A 1 188 ? -9.764 -9.016 6.984 1.00 69.44 188 LYS A CA 1
ATOM 1478 C C . LYS A 1 188 ? -8.772 -9.393 8.063 1.00 69.44 188 LYS A C 1
ATOM 1480 O O . LYS A 1 188 ? -8.970 -10.345 8.805 1.00 69.44 188 LYS A O 1
ATOM 1485 N N . ASP A 1 189 ? -7.763 -8.556 8.209 1.00 77.44 189 ASP A N 1
ATOM 1486 C CA . ASP A 1 189 ? -6.813 -8.658 9.302 1.00 77.44 189 ASP A CA 1
ATOM 1487 C C . ASP A 1 189 ? -7.425 -8.034 10.564 1.00 77.44 189 ASP A C 1
ATOM 1489 O O . ASP A 1 189 ? -7.499 -6.810 10.732 1.00 77.44 189 ASP A O 1
ATOM 1493 N N . MET A 1 190 ? -7.983 -8.883 11.420 1.00 79.00 190 MET A N 1
ATOM 1494 C CA . MET A 1 190 ? -8.718 -8.439 12.598 1.00 79.00 190 MET A CA 1
ATOM 1495 C C . MET A 1 190 ? -7.767 -7.894 13.667 1.00 79.00 190 MET A C 1
ATOM 1497 O O . MET A 1 190 ? -6.723 -8.471 13.946 1.00 79.00 190 MET A O 1
ATOM 1501 N N . ALA A 1 191 ? -8.160 -6.795 14.320 1.00 71.38 191 ALA A N 1
ATOM 1502 C CA . ALA A 1 191 ? -7.354 -6.137 15.352 1.00 71.38 191 ALA A CA 1
ATOM 1503 C C . ALA A 1 191 ? -6.992 -7.068 16.523 1.00 71.38 191 ALA A C 1
ATOM 1505 O O . ALA A 1 191 ? -5.959 -6.875 17.159 1.00 71.38 191 ALA A O 1
ATOM 1506 N N . PHE A 1 192 ? -7.853 -8.044 16.809 1.00 75.25 192 PHE A N 1
ATOM 1507 C CA . PHE A 1 192 ? -7.673 -9.077 17.822 1.00 75.25 192 PHE A CA 1
ATOM 1508 C C . PHE A 1 192 ? -8.138 -10.410 17.238 1.00 75.25 192 PHE A C 1
ATOM 1510 O O . PHE A 1 192 ? -9.201 -10.467 16.630 1.00 75.25 192 PHE A O 1
ATOM 1517 N N . THR A 1 193 ? -7.412 -11.497 17.448 1.00 70.88 193 THR A N 1
ATOM 1518 C CA . THR A 1 193 ? -7.825 -12.831 16.978 1.00 70.88 193 THR A CA 1
ATOM 1519 C C . THR A 1 193 ? -7.989 -13.768 18.178 1.00 70.88 193 THR A C 1
ATOM 1521 O O . THR A 1 193 ? -9.030 -13.726 18.838 1.00 70.88 193 THR A O 1
ATOM 1524 N N . VAL A 1 194 ? -6.947 -14.495 18.594 1.00 59.47 194 VAL A N 1
ATOM 1525 C CA . VAL A 1 194 ? -6.950 -15.303 19.842 1.00 59.47 194 VAL A CA 1
ATOM 1526 C C . VAL A 1 194 ? -7.200 -14.459 21.101 1.00 59.47 194 VAL A C 1
ATOM 1528 O O . VAL A 1 194 ? -7.719 -14.932 22.116 1.00 59.47 194 VAL A O 1
ATOM 1531 N N . GLU A 1 195 ? -6.854 -13.181 21.035 1.00 64.00 195 GLU A N 1
ATOM 1532 C CA . GLU A 1 195 ? -6.947 -12.230 22.138 1.00 64.00 195 GLU A CA 1
ATOM 1533 C C . GLU A 1 195 ? -8.392 -11.958 22.547 1.00 64.00 195 GLU A C 1
ATOM 1535 O O . GLU A 1 195 ? -8.629 -11.623 23.698 1.00 64.00 195 GLU A O 1
ATOM 1540 N N . VAL A 1 196 ? -9.378 -12.150 21.666 1.00 69.69 196 VAL A N 1
ATOM 1541 C CA . VAL A 1 196 ? -10.788 -11.869 21.980 1.00 69.69 196 VAL A CA 1
ATOM 1542 C C . VAL A 1 196 ? -11.267 -12.683 23.182 1.00 69.69 196 VAL A C 1
ATOM 1544 O O . VAL A 1 196 ? -11.831 -12.114 24.119 1.00 69.69 196 VAL A O 1
ATOM 1547 N N . ASN A 1 197 ? -11.019 -13.995 23.178 1.00 67.62 197 ASN A N 1
ATOM 1548 C CA . ASN A 1 197 ? -11.429 -14.881 24.269 1.00 67.62 197 ASN A CA 1
ATOM 1549 C C . ASN A 1 197 ? -10.663 -14.546 25.553 1.00 67.62 197 ASN A C 1
ATOM 1551 O O . ASN A 1 197 ? -11.261 -14.429 26.618 1.00 67.62 197 ASN A O 1
ATOM 1555 N N . ARG A 1 198 ? -9.362 -14.262 25.439 1.00 69.12 198 ARG A N 1
ATOM 1556 C CA . ARG A 1 198 ? -8.520 -13.879 26.581 1.00 69.12 198 ARG A CA 1
ATOM 1557 C C . ARG A 1 198 ? -8.883 -12.513 27.164 1.00 69.12 198 ARG A C 1
ATOM 1559 O O . ARG A 1 198 ? -8.799 -12.335 28.370 1.00 69.12 198 ARG A O 1
ATOM 1566 N N . ILE A 1 199 ? -9.314 -11.551 26.345 1.00 73.06 199 ILE A N 1
ATOM 1567 C CA . ILE A 1 199 ? -9.826 -10.248 26.800 1.00 73.06 199 ILE A CA 1
ATOM 1568 C C . ILE A 1 199 ? -11.093 -10.469 27.624 1.00 73.06 199 ILE A C 1
ATOM 1570 O O . ILE A 1 199 ? -11.268 -9.842 28.668 1.00 73.06 199 ILE A O 1
ATOM 1574 N N . GLN A 1 200 ? -11.980 -11.354 27.165 1.00 72.56 200 GLN A N 1
ATOM 1575 C CA . GLN A 1 200 ? -13.204 -11.685 27.890 1.00 72.56 200 GLN A CA 1
ATOM 1576 C C . GLN A 1 200 ? -12.905 -12.412 29.209 1.00 72.56 200 GLN A C 1
ATOM 1578 O O . GLN A 1 200 ? -13.466 -12.031 30.234 1.00 72.56 200 GLN A O 1
ATOM 1583 N N . GLU A 1 201 ? -11.989 -13.383 29.205 1.00 71.31 201 GLU A N 1
ATOM 1584 C CA . GLU A 1 201 ? -11.517 -14.086 30.407 1.00 71.31 201 GLU A CA 1
ATOM 1585 C C . GLU A 1 201 ? -10.868 -13.123 31.410 1.00 71.31 201 GLU A C 1
ATOM 1587 O O . GLU A 1 201 ? -11.293 -13.058 32.560 1.00 71.31 201 GLU A O 1
ATOM 1592 N N . ALA A 1 202 ? -9.919 -12.296 30.965 1.00 70.62 202 ALA A N 1
ATOM 1593 C CA . ALA A 1 202 ? -9.245 -11.301 31.798 1.00 70.62 202 ALA A CA 1
ATOM 1594 C C . ALA A 1 202 ? -10.234 -10.334 32.463 1.00 70.62 202 ALA A C 1
ATOM 1596 O O . ALA A 1 202 ? -10.137 -10.052 33.657 1.00 70.62 202 ALA A O 1
ATOM 1597 N N . ARG A 1 203 ? -11.228 -9.849 31.709 1.00 71.19 203 ARG A N 1
ATOM 1598 C CA . ARG A 1 203 ? -12.283 -8.976 32.244 1.00 71.19 203 ARG A CA 1
ATOM 1599 C C . ARG A 1 203 ? -13.194 -9.705 33.226 1.00 71.19 203 ARG A C 1
ATOM 1601 O O . ARG A 1 203 ? -13.642 -9.104 34.199 1.00 71.19 203 ARG A O 1
ATOM 1608 N N . PHE A 1 204 ? -13.484 -10.981 32.987 1.00 68.44 204 PHE A N 1
ATOM 1609 C CA . PHE A 1 204 ? -14.264 -11.801 33.909 1.00 68.44 204 PHE A CA 1
ATOM 1610 C C . PHE A 1 204 ? -13.514 -12.032 35.232 1.00 68.44 204 PHE A C 1
ATOM 1612 O O . PHE A 1 204 ? -14.099 -11.902 36.311 1.00 68.44 204 PHE A O 1
ATOM 1619 N N . GLU A 1 205 ? -12.211 -12.301 35.175 1.00 69.19 205 GLU A N 1
ATOM 1620 C CA . GLU A 1 205 ? -11.351 -12.421 36.355 1.00 69.19 205 GLU A CA 1
ATOM 1621 C C . GLU A 1 205 ? -11.247 -11.095 37.126 1.00 69.19 205 GLU A C 1
ATOM 1623 O O . GLU A 1 205 ? -11.420 -11.066 38.345 1.00 69.19 205 GLU A O 1
ATOM 1628 N N . GLU A 1 206 ? -11.054 -9.974 36.430 1.00 66.81 206 GLU A N 1
ATOM 1629 C CA . GLU A 1 206 ? -11.006 -8.643 37.046 1.00 66.81 206 GLU A CA 1
ATOM 1630 C C . GLU A 1 206 ? -12.356 -8.237 37.661 1.00 66.81 206 GLU A C 1
ATOM 1632 O O . GLU A 1 206 ? -12.393 -7.601 38.710 1.00 66.81 206 GLU A O 1
ATOM 1637 N N . PHE A 1 207 ? -13.481 -8.652 37.072 1.00 65.31 207 PHE A N 1
ATOM 1638 C CA . PHE A 1 207 ? -14.816 -8.428 37.635 1.00 65.31 207 PHE A CA 1
ATOM 1639 C C . PHE A 1 207 ? -15.099 -9.296 38.874 1.00 65.31 207 PHE A C 1
ATOM 1641 O O . PHE A 1 207 ? -15.814 -8.874 39.788 1.00 65.31 207 PHE A O 1
ATOM 1648 N N . THR A 1 208 ? -14.541 -10.507 38.936 1.00 63.75 208 THR A N 1
ATOM 1649 C CA . THR A 1 208 ? -14.761 -11.444 40.051 1.00 63.75 208 THR A CA 1
ATOM 1650 C C . THR A 1 208 ? -13.831 -11.189 41.242 1.00 63.75 208 THR A C 1
ATOM 1652 O O . THR A 1 208 ? -14.256 -11.367 42.387 1.00 63.75 208 THR A O 1
ATOM 1655 N N . GLN A 1 209 ? -12.608 -10.691 41.028 1.00 59.81 209 GLN A N 1
ATOM 1656 C CA . GLN A 1 209 ? -11.653 -10.372 42.105 1.00 59.81 209 GLN A CA 1
ATOM 16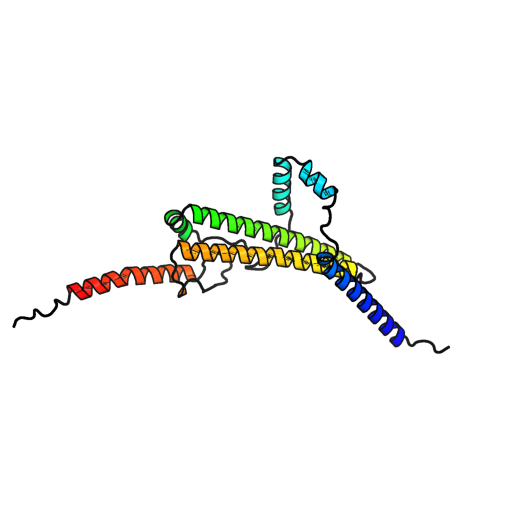57 C C . GLN A 1 209 ? -12.197 -9.405 43.190 1.00 59.81 209 GLN A C 1
ATOM 1659 O O . GLN A 1 209 ? -12.028 -9.704 44.380 1.00 59.81 209 GLN A O 1
ATOM 1664 N N . PRO A 1 210 ? -12.903 -8.302 42.863 1.00 57.78 210 PRO A N 1
ATOM 1665 C CA . PRO A 1 210 ? -13.535 -7.428 43.852 1.00 57.78 210 PRO A CA 1
ATOM 1666 C C . PRO A 1 210 ? -14.601 -8.138 44.697 1.00 57.78 210 PRO A C 1
ATOM 1668 O O . PRO A 1 210 ? -14.702 -7.882 45.899 1.00 57.78 210 PRO A O 1
ATOM 1671 N N . GLN A 1 211 ? -15.375 -9.056 44.103 1.00 50.88 211 GLN A N 1
ATOM 1672 C CA . GLN A 1 211 ? -16.443 -9.774 44.811 1.00 50.88 211 GLN A CA 1
ATOM 1673 C C . GLN A 1 211 ? -15.897 -10.825 45.784 1.00 50.88 211 GLN A C 1
ATOM 1675 O O . GLN A 1 211 ? -16.410 -10.957 46.896 1.00 50.88 211 GLN A O 1
ATOM 1680 N N . PHE A 1 212 ? -14.815 -11.522 45.426 1.00 49.69 212 PHE A N 1
ATOM 1681 C CA . PHE A 1 212 ? -14.146 -12.454 46.341 1.00 49.69 212 PHE A CA 1
ATOM 1682 C C . PHE A 1 212 ? -13.496 -11.739 47.535 1.00 49.69 212 PHE A C 1
ATOM 1684 O O . PHE A 1 212 ? -13.569 -12.233 48.662 1.00 49.69 212 PHE A O 1
ATOM 1691 N N . GLN A 1 213 ? -12.916 -10.550 47.335 1.00 52.44 213 GLN A N 1
ATOM 1692 C CA . GLN A 1 213 ? -12.340 -9.764 48.434 1.00 52.44 213 GLN A CA 1
ATOM 1693 C C . GLN A 1 213 ? -13.404 -9.161 49.365 1.00 52.44 213 GLN A C 1
ATOM 1695 O O . GLN A 1 213 ? -13.176 -9.085 50.575 1.00 52.44 213 GLN A O 1
ATOM 1700 N N . GLN A 1 214 ? -14.569 -8.759 48.845 1.00 51.44 214 GLN A N 1
ATOM 1701 C CA . GLN A 1 214 ? -15.688 -8.300 49.678 1.00 51.44 214 GLN A CA 1
ATOM 1702 C C . GLN A 1 214 ? -16.340 -9.449 50.460 1.00 51.44 214 GLN A C 1
ATOM 1704 O O . GLN A 1 214 ? -16.555 -9.306 51.664 1.00 51.44 214 GLN A O 1
ATOM 1709 N N . ASN A 1 215 ? -16.564 -10.611 49.836 1.00 49.00 215 ASN A N 1
ATOM 1710 C CA . ASN A 1 215 ? -17.127 -11.776 50.529 1.00 49.00 215 ASN A CA 1
ATOM 1711 C C . ASN A 1 215 ? -16.185 -12.342 51.606 1.00 49.00 215 ASN A C 1
ATOM 1713 O O . ASN A 1 215 ? -16.652 -12.738 52.673 1.00 49.00 215 ASN A O 1
ATOM 1717 N N . ASN A 1 216 ? -14.864 -12.304 51.401 1.00 52.06 216 ASN A N 1
ATOM 1718 C CA . ASN A 1 216 ? -13.904 -12.708 52.438 1.00 52.06 216 ASN A CA 1
ATOM 1719 C C . ASN A 1 216 ? -13.803 -11.714 53.609 1.00 52.06 216 ASN A C 1
ATOM 1721 O O . ASN A 1 216 ? -13.504 -12.133 54.725 1.00 52.06 216 ASN A O 1
ATOM 1725 N N . LYS A 1 217 ? -14.076 -10.418 53.396 1.00 50.50 217 LYS A N 1
ATOM 1726 C CA . LYS A 1 217 ? -14.157 -9.423 54.484 1.00 50.50 217 LYS A CA 1
ATOM 1727 C C . LYS A 1 217 ? -15.466 -9.505 55.274 1.00 50.50 217 LYS A C 1
ATOM 1729 O O . LYS A 1 217 ? -15.469 -9.191 56.457 1.00 50.50 217 LYS A O 1
ATOM 1734 N N . LEU A 1 218 ? -16.562 -9.929 54.642 1.00 51.75 218 LEU A N 1
ATOM 1735 C CA . LEU A 1 218 ? -17.854 -10.136 55.308 1.00 51.75 218 LEU A CA 1
ATOM 1736 C C . LEU A 1 218 ? -17.901 -11.449 56.112 1.00 51.75 218 LEU A C 1
ATOM 1738 O O . LEU A 1 218 ? -18.587 -11.504 57.128 1.00 51.75 218 LEU A O 1
ATOM 1742 N N . ASN A 1 219 ? -17.136 -12.471 55.709 1.00 51.94 219 ASN A N 1
ATOM 1743 C CA . ASN A 1 219 ? -17.106 -13.781 56.377 1.00 51.94 219 ASN A CA 1
ATOM 1744 C C . ASN A 1 219 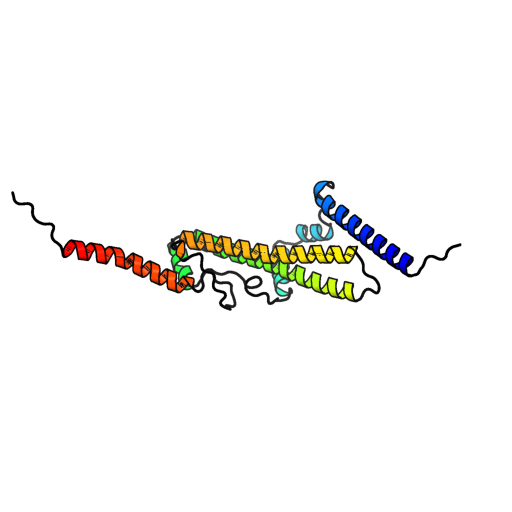? -16.035 -13.940 57.470 1.00 51.94 219 ASN A C 1
ATOM 1746 O O . ASN A 1 219 ? -16.035 -14.959 58.155 1.00 51.94 219 ASN A O 1
ATOM 1750 N N . ASN A 1 220 ? -15.156 -12.955 57.670 1.00 52.56 220 ASN A N 1
ATOM 1751 C CA . ASN A 1 220 ? -14.226 -12.924 58.800 1.00 52.56 220 ASN A CA 1
ATOM 1752 C C . ASN A 1 220 ? -14.408 -11.612 59.573 1.00 52.56 220 ASN A C 1
ATOM 1754 O O . ASN A 1 220 ? -13.783 -10.609 59.217 1.00 52.56 220 ASN A O 1
ATOM 1758 N N . PRO A 1 221 ? -15.247 -11.579 60.626 1.00 46.66 221 PRO A N 1
ATOM 1759 C CA . PRO A 1 221 ? -15.299 -10.418 61.495 1.00 46.66 221 PRO A CA 1
ATOM 1760 C C . PRO A 1 221 ? -13.946 -10.295 62.201 1.00 46.66 221 PRO A C 1
ATOM 1762 O O . PRO A 1 221 ? -13.459 -11.251 62.808 1.00 46.66 221 PRO A O 1
ATOM 1765 N N . SER A 1 222 ? -13.320 -9.121 62.093 1.00 56.09 222 SER A N 1
ATOM 1766 C CA . SER A 1 222 ? -12.103 -8.787 62.835 1.00 56.09 222 SER A CA 1
ATOM 1767 C C . SER A 1 222 ? -12.278 -9.143 64.317 1.00 56.09 222 SER A C 1
ATOM 1769 O O . SER A 1 222 ? -13.346 -8.854 64.870 1.00 56.09 222 SER A O 1
ATOM 1771 N N . PRO A 1 223 ? -11.265 -9.726 64.989 1.00 45.62 223 PRO A N 1
ATOM 1772 C CA . PRO A 1 223 ? -11.374 -10.019 66.407 1.00 45.62 223 PRO A CA 1
ATOM 1773 C C . PRO A 1 223 ? -11.617 -8.708 67.148 1.00 45.62 223 PRO A C 1
ATOM 1775 O O . PRO A 1 223 ? -10.848 -7.752 67.028 1.00 45.62 223 PRO A O 1
ATOM 1778 N N . SER A 1 224 ? -12.727 -8.654 67.876 1.00 47.66 224 SER A N 1
ATOM 1779 C CA . SER A 1 224 ? -13.029 -7.565 68.788 1.00 47.66 224 SER A CA 1
ATOM 1780 C C . SER A 1 224 ? -11.942 -7.548 69.859 1.00 47.66 224 SER A C 1
ATOM 1782 O O . SER A 1 224 ? -11.895 -8.438 70.706 1.00 47.66 224 SER A O 1
ATOM 1784 N N . ASN A 1 225 ? -11.048 -6.559 69.807 1.00 44.56 225 ASN A N 1
ATOM 1785 C CA . ASN A 1 225 ? -10.111 -6.299 70.892 1.00 44.56 225 ASN A CA 1
ATOM 1786 C C . ASN A 1 225 ? -10.902 -5.774 72.095 1.00 44.56 225 ASN A C 1
ATOM 1788 O O . ASN A 1 225 ? -11.136 -4.576 72.226 1.00 44.56 225 ASN A O 1
ATOM 1792 N N . ASN A 1 226 ? -11.325 -6.699 72.954 1.00 46.53 226 ASN A N 1
ATOM 1793 C CA . ASN A 1 226 ? -11.682 -6.418 74.334 1.00 46.53 226 ASN A CA 1
ATOM 1794 C C . ASN A 1 226 ? -10.474 -6.752 75.211 1.00 46.53 226 ASN A C 1
ATOM 1796 O O . ASN A 1 226 ? -10.235 -7.931 75.471 1.00 46.53 226 ASN A O 1
ATOM 1800 N N . GLN A 1 227 ? -9.757 -5.708 75.635 1.00 40.91 227 GLN A N 1
ATOM 1801 C CA . GLN A 1 227 ? -9.197 -5.445 76.975 1.00 40.91 227 GLN A CA 1
ATOM 1802 C C . GLN A 1 227 ? -8.047 -4.443 76.885 1.00 40.91 227 GLN A C 1
ATOM 1804 O O . GLN A 1 227 ? -7.140 -4.647 76.050 1.00 40.91 227 GLN A O 1
#

Radius of gyration: 28.96 Å; chains: 1; bounding box: 69×38×109 Å

pLDDT: mean 79.34, std 15.14, range [40.91, 97.12]

Secondary structure (DSSP, 8-state):
-PPPPHHHHHHHHHHHHHHHHHHHHHHHHHTTTTS-PPPPPHHHHHHHHHS-HHHHHHHHHHHHHHSPP---GGGTSPEE--HHHHHHHHHH-HHHHHHHHHHHHHHHHHHHHHHHHHHHHHHHHHHHHH-SS--HHHHHHHHHHHHHHHHHHHHHHHHHHHHHHHHHHHTT--TTTTT-------SSEES-STHHHHHHHHHHHHHHHHHHHHHHHHSSPPP----

Foldseek 3Di:
DDDDDPVNVVVVVVVVVVVVLVVVVVVVVCVPPPPPDDDDPPVVVCCVPVDDPVRVVVVLVVLLVPFDQDDDAQLRFQEDEDPVCLVVLCVLPVVLSVVLVVLSVVLNSLSSQLRVLVVVLVVLVVVQVPDPDHDSVSVVVSVVSNVSSCCSRVVSVVSSQVSLVSSCVSNVQDPVLQPDDDRDDDSHRYSHDVSVVVSVVVVVCVVVVVVVVVVVPVPDDDPPPDD

Organism: NCBI:txid101127